Protein AF-R7TRY5-F1 (afdb_monomer_lite)

Foldseek 3Di:
DPPVVVVVVVVVVVVVVVVVVVVVVVVVVVVVVVVVVVVVVVLVVVLVVLVVVLVVLVVVLVVLVVVLVVLVVVLVVLVVVLVVLVVVLVVLVVVLVVLVVVLVVLVVVCVVDVPVNPVSVVVSVVSVVVSVVSVVVSVVSVVVSVVSVVVSVCSVVVSVVSVVVSVVSVVVSVVSVVVSVVSVVD

Structure (mmCIF, N/CA/C/O backbone):
data_AF-R7TRY5-F1
#
_entry.id   AF-R7TRY5-F1
#
loop_
_atom_site.group_PDB
_atom_site.id
_atom_site.type_symbol
_atom_site.label_atom_id
_atom_site.label_alt_id
_atom_site.label_comp_id
_atom_site.label_asym_id
_atom_site.label_entity_id
_atom_site.label_seq_id
_atom_site.pdbx_PDB_ins_code
_atom_site.Cartn_x
_atom_site.Cartn_y
_atom_site.Cartn_z
_atom_site.occupancy
_atom_site.B_iso_or_equiv
_atom_site.auth_seq_id
_atom_site.auth_comp_id
_atom_site.auth_asym_id
_atom_site.auth_atom_id
_atom_site.pdbx_PDB_model_num
ATOM 1 N N . MET A 1 1 ? 69.238 8.800 -81.697 1.00 47.50 1 MET A N 1
ATOM 2 C CA . MET A 1 1 ? 68.313 7.711 -81.307 1.00 47.50 1 MET A CA 1
ATOM 3 C C . MET A 1 1 ? 68.489 7.387 -79.823 1.00 47.50 1 MET A C 1
ATOM 5 O O . MET A 1 1 ? 68.826 6.265 -79.478 1.00 47.50 1 MET A O 1
ATOM 9 N N . THR A 1 2 ? 68.293 8.367 -78.938 1.00 47.47 2 THR A N 1
ATOM 10 C CA . THR A 1 2 ? 68.615 8.209 -77.502 1.00 47.47 2 THR A CA 1
ATOM 11 C C . THR A 1 2 ? 67.523 8.715 -76.561 1.00 47.47 2 THR A C 1
ATOM 13 O O . THR A 1 2 ? 67.620 8.478 -75.366 1.00 47.47 2 THR A O 1
ATOM 16 N N . GLU A 1 3 ? 66.453 9.331 -77.072 1.00 51.44 3 GLU A N 1
ATOM 17 C CA . GLU A 1 3 ? 65.320 9.776 -76.244 1.00 51.44 3 GLU A CA 1
ATOM 18 C C . GLU A 1 3 ? 64.240 8.698 -76.082 1.00 51.44 3 GLU A C 1
ATOM 20 O O . GLU A 1 3 ? 63.555 8.651 -75.071 1.00 51.44 3 GLU A O 1
ATOM 25 N N . THR A 1 4 ? 64.111 7.758 -77.018 1.00 47.09 4 THR A N 1
ATOM 26 C CA . THR A 1 4 ? 63.060 6.727 -76.956 1.00 47.09 4 THR A CA 1
ATOM 27 C C . THR A 1 4 ? 63.355 5.601 -75.961 1.00 47.09 4 THR A C 1
ATOM 29 O O . THR A 1 4 ? 62.424 5.002 -75.431 1.00 47.09 4 THR A O 1
ATOM 32 N N . VAL A 1 5 ? 64.632 5.320 -75.675 1.00 51.97 5 VAL A N 1
ATOM 33 C CA . VAL A 1 5 ? 65.043 4.229 -74.766 1.00 51.97 5 VAL A CA 1
ATOM 34 C C . VAL A 1 5 ? 65.064 4.672 -73.299 1.00 51.97 5 VAL A C 1
ATOM 36 O O . VAL A 1 5 ? 64.908 3.833 -72.424 1.00 51.97 5 VAL A O 1
ATOM 39 N N . THR A 1 6 ? 65.209 5.967 -73.004 1.00 52.88 6 THR A N 1
ATOM 40 C CA . THR A 1 6 ? 65.200 6.507 -71.628 1.00 52.88 6 THR A CA 1
ATOM 41 C C . THR A 1 6 ? 63.807 6.920 -71.150 1.00 52.88 6 THR A C 1
ATOM 43 O O . THR A 1 6 ? 63.539 6.884 -69.952 1.00 52.88 6 THR A O 1
ATOM 46 N N . VAL A 1 7 ? 62.892 7.254 -72.066 1.00 57.28 7 VAL A N 1
ATOM 47 C CA . VAL A 1 7 ? 61.502 7.609 -71.731 1.00 57.28 7 VAL A CA 1
ATOM 48 C C . VAL A 1 7 ? 60.687 6.375 -71.321 1.00 57.28 7 VAL A C 1
ATOM 50 O O . VAL A 1 7 ? 59.979 6.436 -70.323 1.00 57.28 7 VAL A O 1
ATOM 53 N N . LEU A 1 8 ? 60.838 5.232 -72.002 1.00 60.88 8 LEU A N 1
ATOM 54 C CA . LEU A 1 8 ? 60.066 4.008 -71.715 1.00 60.88 8 LEU A CA 1
ATOM 55 C C . LEU A 1 8 ? 60.271 3.442 -70.285 1.00 60.88 8 LEU A C 1
ATOM 57 O O . LEU A 1 8 ? 59.277 3.129 -69.623 1.00 60.88 8 LEU A O 1
ATOM 61 N N . PRO A 1 9 ? 61.513 3.335 -69.763 1.00 65.94 9 PRO A N 1
ATOM 62 C CA . PRO A 1 9 ? 61.774 2.886 -68.395 1.00 65.94 9 PRO A CA 1
ATOM 63 C C . PRO A 1 9 ? 61.230 3.862 -67.349 1.00 65.94 9 PRO A C 1
ATOM 65 O O . PRO A 1 9 ? 60.629 3.427 -66.372 1.00 65.94 9 PRO A O 1
ATOM 68 N N . ASN A 1 10 ? 61.368 5.173 -67.584 1.00 67.94 10 ASN A N 1
ATOM 69 C CA . ASN A 1 10 ? 60.850 6.206 -66.682 1.00 67.94 10 ASN A CA 1
ATOM 70 C C . ASN A 1 10 ? 59.313 6.219 -66.650 1.00 67.94 10 ASN A C 1
ATOM 72 O O . ASN A 1 10 ? 58.721 6.336 -65.582 1.00 67.94 10 ASN A O 1
ATOM 76 N N . THR A 1 11 ? 58.646 6.036 -67.795 1.00 73.00 11 THR A N 1
ATOM 77 C CA . THR A 1 11 ? 57.182 5.901 -67.844 1.00 73.00 11 THR A CA 1
ATOM 78 C C . THR A 1 11 ? 56.706 4.647 -67.104 1.00 73.00 11 THR A C 1
ATOM 80 O O . THR A 1 11 ? 55.734 4.719 -66.358 1.00 73.00 11 THR A O 1
ATOM 83 N N . THR A 1 12 ? 57.410 3.522 -67.254 1.00 77.19 12 THR A N 1
ATOM 84 C CA . THR A 1 12 ? 57.068 2.256 -66.576 1.00 77.19 12 THR A CA 1
ATOM 85 C C . THR A 1 12 ? 57.276 2.345 -65.057 1.00 77.19 12 THR A C 1
ATOM 87 O O . THR A 1 12 ? 56.446 1.860 -64.285 1.00 77.19 12 THR A O 1
ATOM 90 N N . ALA A 1 13 ? 58.349 3.006 -64.611 1.00 77.50 13 ALA A N 1
ATOM 91 C CA . ALA A 1 13 ? 58.612 3.257 -63.194 1.00 77.50 13 ALA A CA 1
ATOM 92 C C . ALA A 1 13 ? 57.523 4.141 -62.564 1.00 77.50 13 ALA A C 1
ATOM 94 O O . ALA A 1 13 ? 56.937 3.755 -61.554 1.00 77.50 13 ALA A O 1
ATOM 95 N N . ASN A 1 14 ? 57.162 5.251 -63.219 1.00 81.19 14 ASN A N 1
ATOM 96 C CA . ASN A 1 14 ? 56.101 6.147 -62.749 1.00 81.19 14 ASN A CA 1
ATOM 97 C C . ASN A 1 14 ? 54.730 5.450 -62.675 1.00 81.19 14 ASN A C 1
ATOM 99 O O . ASN A 1 14 ? 53.951 5.704 -61.760 1.00 81.19 14 ASN A O 1
ATOM 103 N N . GLN A 1 15 ? 54.419 4.554 -63.618 1.00 82.75 15 GLN A N 1
ATOM 104 C CA . GLN A 1 15 ? 53.187 3.754 -63.581 1.00 82.75 15 GLN A CA 1
ATOM 105 C C . GLN A 1 15 ? 53.177 2.752 -62.418 1.00 82.75 15 GLN A C 1
ATOM 107 O O . GLN A 1 15 ? 52.141 2.553 -61.787 1.00 82.75 15 GLN A O 1
ATOM 112 N N . THR A 1 16 ? 54.326 2.143 -62.116 1.00 86.38 16 THR A N 1
ATOM 113 C CA . THR A 1 16 ? 54.473 1.201 -60.996 1.00 86.38 16 THR A CA 1
ATOM 114 C C . THR A 1 16 ? 54.311 1.910 -59.651 1.00 86.38 16 THR A C 1
ATOM 116 O O . THR A 1 16 ? 53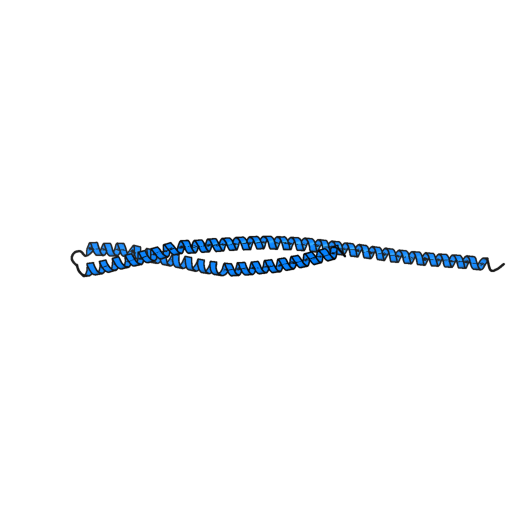.605 1.415 -58.771 1.00 86.38 16 THR A O 1
ATOM 119 N N . GLU A 1 17 ? 54.909 3.091 -59.504 1.00 87.00 17 GLU A N 1
ATOM 120 C CA . GLU A 1 17 ? 54.752 3.938 -58.320 1.00 87.00 17 GLU A CA 1
ATOM 121 C C . GLU A 1 17 ? 53.293 4.384 -58.147 1.00 87.00 17 GLU A C 1
ATOM 123 O O . GLU A 1 17 ? 52.716 4.206 -57.077 1.00 87.00 17 GLU A O 1
ATOM 128 N N . ALA A 1 18 ? 52.645 4.852 -59.220 1.00 86.44 18 ALA A N 1
ATOM 129 C CA . ALA A 1 18 ? 51.233 5.227 -59.186 1.00 86.44 18 ALA A CA 1
ATOM 130 C C . ALA A 1 18 ? 50.325 4.058 -58.761 1.00 86.44 18 ALA A C 1
ATOM 132 O O . ALA A 1 18 ? 49.435 4.237 -57.933 1.00 86.44 18 ALA A O 1
ATOM 133 N N . MET A 1 19 ? 50.569 2.850 -59.276 1.00 88.62 19 MET A N 1
ATOM 134 C CA . MET A 1 19 ? 49.810 1.651 -58.905 1.00 88.62 19 MET A CA 1
ATOM 135 C C . MET A 1 19 ? 50.051 1.227 -57.448 1.00 88.62 19 MET A C 1
ATOM 137 O O . MET A 1 19 ? 49.123 0.773 -56.775 1.00 88.62 19 MET A O 1
ATOM 141 N N . THR A 1 20 ? 51.272 1.415 -56.943 1.00 90.69 20 THR A N 1
ATOM 142 C CA . THR A 1 20 ? 51.613 1.172 -55.534 1.00 90.69 20 THR A CA 1
ATOM 143 C C . THR A 1 20 ? 50.855 2.143 -54.627 1.00 90.69 20 THR A C 1
ATOM 145 O O . THR A 1 20 ? 50.146 1.700 -53.726 1.00 90.69 20 THR A O 1
ATOM 148 N N . ASN A 1 21 ? 50.883 3.441 -54.944 1.00 90.19 21 ASN A N 1
ATOM 149 C CA . ASN A 1 21 ? 50.152 4.476 -54.204 1.00 90.19 21 ASN A CA 1
ATOM 150 C C . ASN A 1 21 ? 48.629 4.248 -54.238 1.00 90.19 21 ASN A C 1
ATOM 152 O O . ASN A 1 21 ? 47.939 4.432 -53.235 1.00 90.19 21 ASN A O 1
ATOM 156 N N . MET A 1 22 ? 48.084 3.809 -55.379 1.00 91.56 22 MET A N 1
ATOM 157 C CA . MET A 1 22 ? 46.672 3.421 -55.480 1.00 91.56 22 MET A CA 1
ATOM 158 C C . MET A 1 22 ? 46.343 2.224 -54.582 1.00 91.56 22 MET A C 1
ATOM 160 O O . MET A 1 22 ? 45.315 2.235 -53.912 1.00 91.56 22 MET A O 1
ATOM 164 N N . THR A 1 23 ? 47.208 1.209 -54.545 1.00 93.38 23 THR A N 1
ATOM 165 C CA . THR A 1 23 ? 47.019 0.022 -53.695 1.00 93.38 23 THR A CA 1
ATOM 166 C C . THR A 1 23 ? 47.031 0.394 -52.212 1.00 93.38 23 THR A C 1
ATOM 168 O O . THR A 1 23 ? 46.178 -0.066 -51.452 1.00 93.38 23 THR A O 1
ATOM 171 N N . GLU A 1 24 ? 47.948 1.270 -51.803 1.00 92.12 24 GLU A N 1
ATOM 172 C CA . GLU A 1 24 ? 48.008 1.796 -50.437 1.00 92.12 24 GLU A CA 1
ATOM 173 C C . GLU A 1 24 ? 46.741 2.589 -50.087 1.00 92.12 24 GLU A C 1
ATOM 175 O O . GLU A 1 24 ? 46.106 2.318 -49.070 1.00 92.12 24 GLU A O 1
ATOM 180 N N . THR A 1 25 ? 46.293 3.478 -50.980 1.00 92.31 25 THR A N 1
ATOM 181 C CA . THR A 1 25 ? 45.042 4.242 -50.809 1.00 92.31 25 THR A CA 1
ATOM 182 C C . THR A 1 25 ? 43.835 3.314 -50.636 1.00 92.31 25 THR A C 1
ATOM 184 O O . THR A 1 25 ? 43.014 3.518 -49.742 1.00 92.31 25 THR A O 1
ATOM 187 N N . VAL A 1 26 ? 43.720 2.270 -51.465 1.00 93.31 26 VAL A N 1
ATOM 188 C CA . VAL A 1 26 ? 42.640 1.273 -51.364 1.00 93.31 26 VAL A CA 1
ATOM 189 C C . VAL A 1 26 ? 42.713 0.511 -50.041 1.00 93.31 26 VAL A C 1
ATOM 191 O O . VAL A 1 26 ? 41.676 0.262 -49.425 1.00 93.31 26 VAL A O 1
ATOM 194 N N . THR A 1 27 ? 43.917 0.172 -49.578 1.00 94.38 27 THR A N 1
ATOM 195 C CA . THR A 1 27 ? 44.124 -0.521 -48.298 1.00 94.38 27 THR A CA 1
ATOM 196 C C . THR A 1 27 ? 43.645 0.341 -47.132 1.00 94.38 27 THR A C 1
ATOM 198 O O . THR A 1 27 ? 42.814 -0.112 -46.349 1.00 94.38 27 THR A O 1
ATOM 201 N N . VAL A 1 28 ? 44.069 1.609 -47.080 1.00 94.06 28 VAL A N 1
ATOM 202 C CA . VAL A 1 28 ? 43.628 2.577 -46.059 1.00 94.06 28 VAL A CA 1
ATOM 203 C C . VAL A 1 28 ? 42.113 2.779 -46.105 1.00 94.06 28 VAL A C 1
ATOM 205 O O . VAL A 1 28 ? 41.453 2.788 -45.068 1.00 94.06 28 VAL A O 1
ATOM 208 N N . SER A 1 29 ? 41.531 2.898 -47.302 1.00 93.00 29 SER A N 1
ATOM 209 C CA . SER A 1 29 ? 40.079 3.026 -47.449 1.00 93.00 29 SER A CA 1
ATOM 210 C C . SER A 1 29 ? 39.341 1.790 -46.931 1.00 93.00 29 SER A C 1
ATOM 212 O O . SER A 1 29 ? 38.299 1.931 -46.298 1.00 93.00 29 SER A O 1
ATOM 214 N N . THR A 1 30 ? 39.872 0.591 -47.179 1.00 94.94 30 THR A N 1
ATOM 215 C CA . THR A 1 30 ? 39.274 -0.672 -46.721 1.00 94.94 30 THR A CA 1
ATOM 216 C C . THR A 1 30 ? 39.316 -0.779 -45.199 1.00 94.94 30 THR A C 1
ATOM 218 O O . THR A 1 30 ? 38.307 -1.117 -44.582 1.00 94.94 30 THR A O 1
ATOM 221 N N . GLU A 1 31 ? 40.451 -0.439 -44.585 1.00 94.75 31 GLU A N 1
ATOM 222 C CA . GLU A 1 31 ? 40.597 -0.391 -43.127 1.00 94.75 31 GLU A CA 1
ATOM 223 C C . GLU A 1 31 ? 39.641 0.635 -42.503 1.00 94.75 31 GLU A C 1
ATOM 225 O O . GLU A 1 31 ? 38.938 0.330 -41.541 1.00 94.75 31 GLU A O 1
ATOM 230 N N . SER A 1 32 ? 39.521 1.825 -43.102 1.00 93.69 32 SER A N 1
ATOM 231 C CA . SER A 1 32 ? 38.565 2.838 -42.644 1.00 93.69 32 SER A CA 1
ATOM 232 C C . SER A 1 32 ? 37.118 2.341 -42.703 1.00 93.69 32 SER A C 1
ATOM 234 O O . SER A 1 32 ? 36.350 2.608 -41.781 1.00 93.69 32 SER A O 1
ATOM 236 N N . THR A 1 33 ? 36.728 1.624 -43.761 1.00 95.00 33 THR A N 1
ATOM 237 C CA . THR A 1 33 ? 35.382 1.039 -43.872 1.00 95.00 33 THR A CA 1
ATOM 238 C C . THR A 1 33 ? 35.153 -0.062 -42.835 1.00 95.00 33 THR A C 1
ATOM 240 O O . THR A 1 33 ? 34.063 -0.146 -42.264 1.00 95.00 33 THR A O 1
ATOM 243 N N . ALA A 1 34 ? 36.166 -0.885 -42.550 1.00 94.69 34 ALA A N 1
ATOM 244 C CA . ALA A 1 34 ? 36.083 -1.906 -41.507 1.00 94.69 34 ALA A CA 1
ATOM 245 C C . ALA A 1 34 ? 35.858 -1.272 -40.123 1.00 94.69 34 ALA A C 1
ATOM 247 O O . ALA A 1 34 ? 34.912 -1.646 -39.433 1.00 94.69 34 ALA A O 1
ATOM 248 N N . ASN A 1 35 ? 36.632 -0.238 -39.779 1.00 94.50 35 ASN A N 1
ATOM 249 C CA . ASN A 1 35 ? 36.486 0.495 -38.516 1.00 94.50 35 ASN A CA 1
ATOM 250 C C . ASN A 1 35 ? 35.106 1.164 -38.384 1.00 94.50 35 ASN A C 1
ATOM 252 O O . ASN A 1 35 ? 34.502 1.148 -37.314 1.00 94.50 35 ASN A O 1
ATOM 256 N N . GLN A 1 36 ? 34.572 1.730 -39.472 1.00 94.56 36 GLN A N 1
ATOM 257 C CA . GLN A 1 36 ? 33.211 2.283 -39.485 1.00 94.56 36 GLN A CA 1
ATOM 258 C C . GLN A 1 36 ? 32.149 1.204 -39.246 1.00 94.56 36 GLN A C 1
ATOM 260 O O . GLN A 1 36 ? 31.196 1.432 -38.505 1.00 94.56 36 GLN A O 1
ATOM 265 N N . THR A 1 37 ? 32.320 0.023 -39.841 1.00 95.19 37 THR A N 1
ATOM 266 C CA . THR A 1 37 ? 31.397 -1.109 -39.661 1.00 95.19 37 THR A CA 1
ATOM 267 C C . THR A 1 37 ? 31.392 -1.600 -38.212 1.00 95.19 37 THR A C 1
ATOM 269 O O . THR A 1 37 ? 30.329 -1.861 -37.646 1.00 95.19 37 THR A O 1
ATOM 272 N N . GLU A 1 38 ? 32.568 -1.684 -37.587 1.00 95.62 38 GLU A N 1
ATOM 273 C CA . GLU A 1 38 ? 32.699 -2.038 -36.171 1.00 95.62 38 GLU A CA 1
ATOM 274 C C . GLU A 1 38 ? 32.028 -0.994 -35.267 1.00 95.62 38 GLU A C 1
ATOM 276 O O . GLU A 1 38 ? 31.249 -1.351 -34.385 1.00 95.62 38 GLU A O 1
ATOM 281 N N . ALA A 1 39 ? 32.239 0.300 -35.532 1.00 91.75 39 ALA A N 1
ATOM 282 C CA . ALA A 1 39 ? 31.591 1.375 -34.783 1.00 91.75 39 ALA A CA 1
ATOM 283 C C . ALA A 1 39 ? 30.053 1.307 -34.862 1.00 91.75 39 ALA A C 1
ATOM 285 O O . ALA A 1 39 ? 29.384 1.412 -33.835 1.00 91.75 39 ALA A O 1
ATOM 286 N N . ILE A 1 40 ? 29.495 1.063 -36.054 1.00 92.19 40 ILE A N 1
ATOM 287 C CA . ILE A 1 40 ? 28.045 0.888 -36.256 1.00 92.19 40 ILE A CA 1
ATOM 288 C C . ILE A 1 40 ? 27.519 -0.328 -35.481 1.00 92.19 40 ILE A C 1
ATOM 290 O O . ILE A 1 40 ? 26.444 -0.267 -34.878 1.00 92.19 40 ILE A O 1
ATOM 294 N N . THR A 1 41 ? 28.277 -1.427 -35.469 1.00 94.12 41 THR A N 1
ATOM 295 C CA . THR A 1 41 ? 27.905 -2.642 -34.728 1.00 94.12 41 THR A CA 1
ATOM 296 C C . THR A 1 41 ? 27.824 -2.351 -33.228 1.00 94.12 41 THR A C 1
ATOM 298 O O . THR A 1 41 ? 26.791 -2.603 -32.612 1.00 94.12 41 THR A O 1
ATOM 301 N N . ASN A 1 42 ? 28.850 -1.707 -32.665 1.00 93.19 42 ASN A N 1
ATOM 302 C CA . ASN A 1 42 ? 28.884 -1.329 -31.248 1.00 93.19 42 ASN A CA 1
ATOM 303 C C . ASN A 1 42 ? 27.754 -0.352 -30.865 1.00 93.19 42 ASN A C 1
ATOM 305 O O . ASN A 1 42 ? 27.160 -0.464 -29.789 1.00 93.19 42 ASN A O 1
ATOM 309 N N . MET A 1 43 ? 27.422 0.602 -31.745 1.00 91.31 43 MET A N 1
ATOM 310 C CA . MET A 1 43 ? 26.278 1.501 -31.543 1.00 91.31 43 MET A CA 1
ATOM 311 C C . MET A 1 43 ? 24.954 0.731 -31.516 1.00 91.31 43 MET A C 1
ATOM 313 O O . MET A 1 43 ? 24.127 0.963 -30.637 1.00 91.31 43 MET A O 1
ATOM 317 N N . THR A 1 44 ? 24.772 -0.226 -32.428 1.00 92.12 44 THR A N 1
ATOM 318 C CA . THR A 1 44 ? 23.562 -1.062 -32.495 1.00 92.12 44 THR A CA 1
ATOM 319 C C . THR A 1 44 ? 23.383 -1.900 -31.225 1.00 92.12 44 THR A C 1
ATOM 321 O O . THR A 1 44 ? 22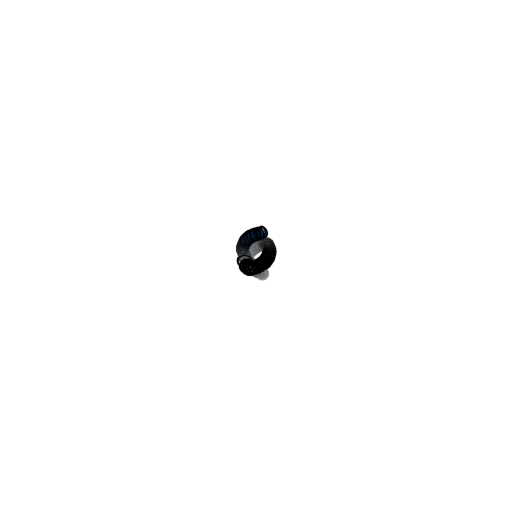.279 -1.982 -30.680 1.00 92.12 44 THR A O 1
ATOM 324 N N . GLU A 1 45 ? 24.466 -2.488 -30.712 1.00 94.19 45 GLU A N 1
ATOM 325 C CA . GLU A 1 45 ? 24.451 -3.225 -29.442 1.00 94.19 45 GLU A CA 1
ATOM 326 C C . GLU A 1 45 ? 24.081 -2.313 -28.263 1.00 94.19 45 GLU A C 1
ATOM 328 O O . GLU A 1 45 ? 23.249 -2.677 -27.431 1.00 94.19 45 GLU A O 1
ATOM 333 N N . THR A 1 46 ? 24.624 -1.092 -28.231 1.00 91.81 46 THR A N 1
ATOM 334 C CA . THR A 1 46 ? 24.307 -0.097 -27.194 1.00 91.81 46 THR A CA 1
ATOM 335 C C . THR A 1 46 ? 22.827 0.293 -27.215 1.00 91.81 46 THR A C 1
ATOM 337 O O . THR A 1 46 ? 22.178 0.293 -26.170 1.00 91.81 46 THR A O 1
ATOM 340 N N . VAL A 1 47 ? 22.263 0.577 -28.394 1.00 91.88 47 VAL A N 1
ATOM 341 C CA . VAL A 1 47 ? 20.833 0.904 -28.556 1.00 91.88 47 VAL A CA 1
ATOM 342 C C . VAL A 1 47 ? 19.944 -0.260 -28.110 1.00 91.88 47 VAL A C 1
ATOM 344 O O . VAL A 1 47 ? 18.931 -0.044 -27.439 1.00 91.88 47 VAL A O 1
ATOM 347 N N . THR A 1 48 ? 20.341 -1.496 -28.423 1.00 93.62 48 THR A N 1
ATOM 348 C CA . THR A 1 48 ? 19.621 -2.703 -27.987 1.00 93.62 48 THR A CA 1
ATOM 349 C C . THR A 1 48 ? 19.587 -2.793 -26.461 1.00 93.62 48 THR A C 1
ATOM 351 O O . THR A 1 48 ? 18.511 -2.905 -25.877 1.00 93.62 48 THR A O 1
ATOM 354 N N . TYR A 1 49 ? 20.740 -2.638 -25.805 1.00 94.62 49 TYR A N 1
ATOM 355 C CA . TYR A 1 49 ? 20.834 -2.656 -24.344 1.00 94.62 49 TYR A CA 1
ATOM 356 C C . TYR A 1 49 ? 19.992 -1.555 -23.678 1.00 94.62 49 TYR A C 1
ATOM 358 O O . TYR A 1 49 ? 19.285 -1.808 -22.701 1.00 94.62 49 TYR A O 1
ATOM 366 N N . LEU A 1 50 ? 20.024 -0.328 -24.209 1.00 92.38 50 LEU A N 1
ATOM 367 C CA . LEU A 1 50 ? 19.217 0.781 -23.687 1.00 92.38 50 LEU A CA 1
ATOM 368 C C . LEU A 1 50 ? 17.714 0.512 -23.822 1.00 92.38 50 LEU A C 1
ATOM 370 O O . LEU A 1 50 ? 16.944 0.819 -22.907 1.00 92.38 50 LEU A O 1
ATOM 374 N N . THR A 1 51 ? 17.301 -0.100 -24.932 1.00 92.94 51 THR A N 1
ATOM 375 C CA . THR A 1 51 ? 15.905 -0.488 -25.169 1.00 92.94 51 THR A CA 1
ATOM 376 C C . THR A 1 51 ? 15.447 -1.535 -24.153 1.00 92.94 51 THR A C 1
ATOM 378 O O . THR A 1 51 ? 14.396 -1.370 -23.532 1.00 92.94 51 THR A O 1
ATOM 381 N N . GLU A 1 52 ? 16.250 -2.577 -23.922 1.00 95.00 52 GLU A N 1
ATOM 382 C CA . GLU A 1 52 ? 15.964 -3.609 -22.916 1.00 95.00 52 GLU A CA 1
ATOM 383 C C . GLU A 1 52 ? 15.899 -3.025 -21.497 1.00 95.00 52 GLU A C 1
ATOM 385 O O . GLU A 1 52 ? 14.980 -3.326 -20.732 1.00 95.00 52 GLU A O 1
ATOM 390 N N . SER A 1 53 ? 16.831 -2.130 -21.155 1.00 93.56 53 SER A N 1
ATOM 391 C CA . SER A 1 53 ? 16.841 -1.454 -19.855 1.00 93.56 53 SER A CA 1
ATOM 392 C C . SER A 1 53 ? 15.593 -0.591 -19.646 1.00 93.56 53 SER A C 1
ATOM 394 O O . SER A 1 53 ? 14.979 -0.655 -18.580 1.00 93.56 53 SER A O 1
ATOM 396 N N . THR A 1 54 ? 15.172 0.157 -20.670 1.00 94.12 54 THR A N 1
ATOM 397 C CA . THR A 1 54 ? 13.954 0.985 -20.640 1.00 94.12 54 THR A CA 1
ATOM 398 C C . THR A 1 54 ? 12.699 0.124 -20.461 1.00 94.12 54 THR A C 1
ATOM 400 O O . THR A 1 54 ? 11.808 0.470 -19.678 1.00 94.12 54 THR A O 1
ATOM 403 N N . ALA A 1 55 ? 12.636 -1.030 -21.134 1.00 94.44 55 ALA A N 1
ATOM 404 C CA . ALA A 1 55 ? 11.537 -1.980 -20.981 1.00 94.44 55 ALA A CA 1
ATOM 405 C C . ALA A 1 55 ? 11.453 -2.523 -19.543 1.00 94.44 55 ALA A C 1
ATOM 407 O O . ALA A 1 55 ? 10.382 -2.489 -18.939 1.00 94.44 55 ALA A O 1
ATOM 408 N N . SER A 1 56 ? 12.586 -2.927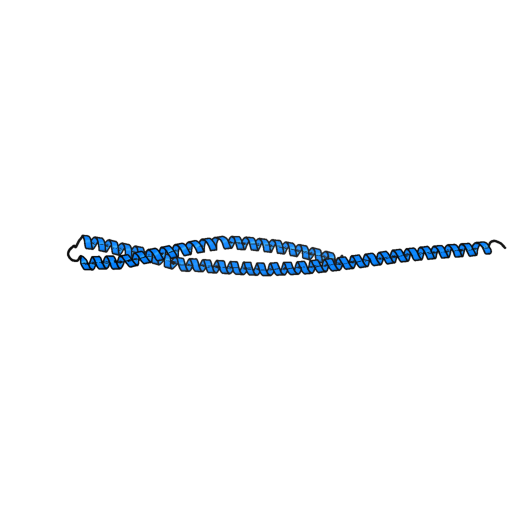 -18.960 1.00 96.19 56 SER A N 1
ATOM 409 C CA . SER A 1 56 ? 12.639 -3.409 -17.573 1.00 96.19 56 SER A CA 1
ATOM 410 C C . SER A 1 56 ? 12.229 -2.335 -16.556 1.00 96.19 56 SER A C 1
ATOM 412 O O . SER A 1 56 ? 11.500 -2.621 -15.607 1.00 96.19 56 SER A O 1
ATOM 414 N N . GLN A 1 57 ? 12.633 -1.077 -16.762 1.00 95.31 57 GLN A N 1
ATOM 415 C CA . GLN A 1 57 ? 12.195 0.031 -15.905 1.00 95.31 57 GLN A CA 1
ATOM 416 C C . GLN A 1 57 ? 10.685 0.286 -16.008 1.00 95.31 57 GLN A C 1
ATOM 418 O O . GLN A 1 57 ? 10.043 0.579 -15.001 1.00 95.31 57 GLN A O 1
ATOM 423 N N . THR A 1 58 ? 10.110 0.149 -17.205 1.00 96.75 58 THR A N 1
ATOM 424 C CA . THR A 1 58 ? 8.663 0.303 -17.431 1.00 96.75 58 THR A CA 1
ATOM 425 C C . THR A 1 58 ? 7.858 -0.785 -16.714 1.00 96.75 58 THR A C 1
ATOM 427 O O . THR A 1 58 ? 6.822 -0.496 -16.111 1.00 96.75 58 THR A O 1
ATOM 430 N N . GLU A 1 59 ? 8.348 -2.026 -16.727 1.00 97.50 59 GLU A N 1
ATOM 431 C CA . GLU A 1 59 ? 7.758 -3.135 -15.969 1.00 97.50 59 GLU A CA 1
ATOM 432 C C . GLU A 1 59 ? 7.795 -2.850 -14.459 1.00 97.50 59 GLU A C 1
ATOM 434 O O . GLU A 1 59 ? 6.757 -2.879 -13.802 1.00 97.50 59 GLU A O 1
ATOM 439 N N . ALA A 1 60 ? 8.944 -2.417 -13.927 1.00 95.25 60 ALA A N 1
ATOM 440 C CA . ALA A 1 60 ? 9.070 -2.057 -12.512 1.00 95.25 60 ALA A CA 1
ATOM 441 C C . ALA A 1 60 ? 8.122 -0.914 -12.088 1.00 95.25 60 ALA A C 1
ATOM 443 O O . ALA A 1 60 ? 7.539 -0.958 -11.003 1.00 95.25 60 ALA A O 1
ATOM 444 N N . ILE A 1 61 ? 7.932 0.103 -12.938 1.00 97.06 61 ILE A N 1
ATOM 445 C CA . ILE A 1 61 ? 6.959 1.186 -12.702 1.00 97.06 61 ILE A CA 1
ATOM 446 C C . ILE A 1 61 ? 5.529 0.633 -12.625 1.00 97.06 61 ILE A C 1
ATOM 448 O O . ILE A 1 61 ? 4.741 1.073 -11.781 1.00 97.06 61 ILE A O 1
ATOM 452 N N . THR A 1 62 ? 5.196 -0.327 -13.489 1.00 97.56 62 THR A N 1
ATOM 453 C CA . THR A 1 62 ? 3.876 -0.970 -13.515 1.00 97.56 62 THR A CA 1
ATOM 454 C C . THR A 1 62 ? 3.620 -1.715 -12.203 1.00 97.56 62 THR A C 1
ATOM 456 O O . THR A 1 62 ? 2.639 -1.414 -11.522 1.00 97.56 62 THR A O 1
ATOM 459 N N . ASP A 1 63 ? 4.553 -2.567 -11.772 1.00 96.75 63 ASP A N 1
ATOM 460 C CA . ASP A 1 63 ? 4.452 -3.325 -10.515 1.00 96.75 63 ASP A CA 1
ATOM 461 C C . ASP A 1 63 ? 4.325 -2.411 -9.281 1.00 96.75 63 ASP A C 1
ATOM 463 O O . ASP A 1 63 ? 3.540 -2.654 -8.353 1.00 96.75 63 ASP A O 1
ATOM 467 N N . MET A 1 64 ? 5.084 -1.311 -9.259 1.00 95.25 64 MET A N 1
ATOM 468 C CA . MET A 1 64 ? 4.999 -0.322 -8.184 1.00 95.25 64 MET A CA 1
ATOM 469 C C . MET A 1 64 ? 3.645 0.395 -8.170 1.00 95.25 64 MET A C 1
ATOM 471 O O . MET A 1 64 ? 3.093 0.646 -7.097 1.00 95.25 64 MET A O 1
ATOM 475 N N . THR A 1 65 ? 3.089 0.702 -9.342 1.00 97.19 65 THR A N 1
ATOM 476 C CA . THR A 1 65 ? 1.770 1.338 -9.469 1.00 97.19 65 THR A CA 1
ATOM 477 C C . THR A 1 65 ? 0.657 0.416 -8.962 1.00 97.19 65 THR A C 1
ATOM 479 O O . THR A 1 65 ? -0.249 0.862 -8.247 1.00 97.19 65 THR A O 1
ATOM 482 N N . GLU A 1 66 ? 0.741 -0.885 -9.252 1.00 97.12 66 GLU A N 1
ATOM 483 C CA . GLU A 1 66 ? -0.171 -1.887 -8.688 1.00 97.12 66 GLU A CA 1
ATOM 484 C C . GLU A 1 66 ? -0.056 -1.951 -7.160 1.00 97.12 66 GLU A C 1
ATOM 486 O O . GLU A 1 66 ? -1.068 -1.914 -6.454 1.00 97.12 66 GLU A O 1
ATOM 491 N N . THR A 1 67 ? 1.170 -1.944 -6.630 1.00 94.69 67 THR A N 1
ATOM 492 C CA . THR A 1 67 ? 1.423 -1.938 -5.179 1.00 94.69 67 THR A CA 1
ATOM 493 C C . THR A 1 67 ? 0.795 -0.720 -4.491 1.00 94.69 67 THR A C 1
ATOM 495 O O . THR A 1 67 ? 0.115 -0.866 -3.472 1.00 94.69 67 THR A O 1
ATOM 498 N N . VAL A 1 68 ? 0.960 0.480 -5.059 1.00 96.06 68 VAL A N 1
ATOM 499 C CA . VAL A 1 68 ? 0.343 1.725 -4.559 1.00 96.06 68 VAL A CA 1
ATOM 500 C C . VAL A 1 68 ? -1.187 1.628 -4.552 1.00 96.06 68 VAL A C 1
ATOM 502 O O . VAL A 1 68 ? -1.844 2.045 -3.591 1.00 96.06 68 VAL A O 1
ATOM 505 N N . THR A 1 69 ? -1.767 1.023 -5.589 1.00 96.69 69 THR A N 1
ATOM 506 C CA . THR A 1 69 ? -3.217 0.801 -5.680 1.00 96.69 69 THR A CA 1
ATOM 507 C C . THR A 1 69 ? -3.707 -0.126 -4.564 1.00 96.69 69 THR A C 1
ATOM 509 O O . THR A 1 69 ? -4.675 0.193 -3.868 1.00 96.69 69 THR A O 1
ATOM 512 N N . VAL A 1 70 ? -3.011 -1.242 -4.328 1.00 95.88 70 VAL A N 1
ATOM 513 C CA . VAL A 1 70 ? -3.340 -2.197 -3.255 1.00 95.88 70 VAL A CA 1
ATOM 514 C C . VAL A 1 70 ? -3.231 -1.555 -1.869 1.00 95.88 70 VAL A C 1
ATOM 516 O O . VAL A 1 70 ? -4.107 -1.766 -1.024 1.00 95.88 70 VAL A O 1
ATOM 519 N N . LEU A 1 71 ? -2.200 -0.743 -1.622 1.00 94.31 71 LEU A N 1
ATOM 520 C CA . LEU A 1 71 ? -2.034 -0.024 -0.353 1.00 94.31 71 LEU A CA 1
ATOM 521 C C . LEU A 1 71 ? -3.163 0.976 -0.104 1.00 94.31 71 LEU A C 1
ATOM 523 O O . LEU A 1 71 ? -3.678 1.058 1.013 1.00 94.31 71 LEU A O 1
ATOM 527 N N . THR A 1 72 ? -3.602 1.680 -1.147 1.00 94.31 72 THR A N 1
ATOM 528 C CA . THR A 1 72 ? -4.732 2.614 -1.062 1.00 94.31 72 THR A CA 1
ATOM 529 C C . THR A 1 72 ? -6.019 1.887 -0.663 1.00 94.31 72 THR A C 1
ATOM 531 O O . THR A 1 72 ? -6.706 2.306 0.270 1.00 94.31 72 THR A O 1
ATOM 534 N N . ILE A 1 73 ? -6.316 0.750 -1.305 1.00 96.06 73 ILE A N 1
ATOM 535 C CA . ILE A 1 73 ? -7.483 -0.088 -0.973 1.00 96.06 73 ILE A CA 1
ATOM 536 C C . ILE A 1 73 ? -7.382 -0.621 0.462 1.00 96.06 73 ILE A C 1
ATOM 538 O O . ILE A 1 73 ? -8.349 -0.568 1.220 1.00 96.06 73 ILE A O 1
ATOM 542 N N . THR A 1 74 ? -6.203 -1.100 0.860 1.00 93.19 74 THR A N 1
ATOM 543 C CA . THR A 1 74 ? -5.960 -1.627 2.211 1.00 93.19 74 THR A CA 1
ATOM 544 C C . THR A 1 74 ? -6.198 -0.558 3.277 1.00 93.19 74 THR A C 1
ATOM 546 O O . THR A 1 74 ? -6.883 -0.819 4.265 1.00 93.19 74 THR A O 1
ATOM 549 N N . THR A 1 75 ? -5.705 0.660 3.046 1.00 94.38 75 THR A N 1
ATOM 550 C CA . THR A 1 75 ? -5.896 1.808 3.945 1.00 94.38 75 THR A CA 1
ATOM 551 C C . THR A 1 75 ? -7.379 2.153 4.102 1.00 94.38 75 THR A C 1
ATOM 553 O O . THR A 1 75 ? -7.845 2.397 5.217 1.00 94.38 75 THR A O 1
ATOM 556 N N . ALA A 1 76 ? -8.149 2.125 3.008 1.00 95.38 76 ALA A N 1
ATOM 557 C CA . ALA A 1 76 ? -9.589 2.374 3.050 1.00 95.38 76 ALA A CA 1
ATOM 558 C C . ALA A 1 76 ? -10.328 1.297 3.866 1.00 95.38 76 ALA A C 1
ATOM 560 O O . ALA A 1 76 ? -11.077 1.631 4.783 1.00 95.38 76 ALA A O 1
ATOM 561 N N . ASN A 1 77 ? -10.040 0.017 3.611 1.00 95.88 77 ASN A N 1
ATOM 562 C CA . ASN A 1 77 ? -10.647 -1.102 4.338 1.00 95.88 77 ASN A CA 1
ATOM 563 C C . ASN A 1 77 ? -10.329 -1.067 5.842 1.00 95.88 77 ASN A C 1
ATOM 565 O O . ASN A 1 77 ? -11.194 -1.341 6.672 1.00 95.88 77 ASN A O 1
ATOM 569 N N . GLN A 1 78 ? -9.094 -0.723 6.220 1.00 94.50 78 GLN A N 1
ATOM 570 C CA . GLN A 1 78 ? -8.717 -0.594 7.631 1.00 94.50 78 GLN A CA 1
ATOM 571 C C . GLN A 1 78 ? -9.412 0.592 8.307 1.00 94.50 78 GLN A C 1
ATOM 573 O O . GLN A 1 78 ? -9.834 0.478 9.456 1.00 94.50 78 GLN A O 1
ATOM 578 N N . THR A 1 79 ? -9.579 1.707 7.592 1.00 95.69 79 THR A N 1
ATOM 579 C CA . THR A 1 79 ? -10.334 2.873 8.078 1.00 95.69 79 THR A CA 1
ATOM 580 C C . THR A 1 79 ? -11.799 2.517 8.352 1.00 95.69 79 THR A C 1
ATOM 582 O O . THR A 1 79 ? -12.355 2.881 9.392 1.00 95.69 79 THR A O 1
ATOM 585 N N . GLU A 1 80 ? -12.420 1.758 7.448 1.00 96.19 80 GLU A N 1
ATOM 586 C CA . GLU A 1 80 ? -13.782 1.250 7.625 1.00 96.19 80 GLU A CA 1
ATOM 587 C C . GLU A 1 80 ? -13.873 0.296 8.825 1.00 96.19 80 GLU A C 1
ATOM 589 O O . GLU A 1 80 ? -14.764 0.439 9.660 1.00 96.19 80 GLU A O 1
ATOM 594 N N . ALA A 1 81 ? -12.914 -0.623 8.978 1.00 93.19 81 ALA A N 1
ATOM 595 C CA . ALA A 1 81 ? -12.863 -1.534 10.121 1.00 93.19 81 ALA A CA 1
ATOM 596 C C . ALA A 1 81 ? -12.756 -0.790 11.465 1.00 93.19 81 ALA A C 1
ATOM 598 O O . ALA A 1 81 ? -13.488 -1.115 12.398 1.00 93.19 81 ALA A O 1
ATOM 599 N N . ILE A 1 82 ? -11.905 0.241 11.556 1.00 95.12 82 ILE A N 1
ATOM 600 C CA . ILE A 1 82 ? -11.798 1.107 12.744 1.00 95.12 82 ILE A CA 1
ATOM 601 C C . ILE A 1 82 ? -13.144 1.769 13.057 1.00 95.12 82 ILE A C 1
ATOM 603 O O . ILE A 1 82 ? -13.589 1.760 14.206 1.00 95.12 82 ILE A O 1
ATOM 607 N N . THR A 1 83 ? -13.815 2.307 12.036 1.00 93.94 83 THR A N 1
ATOM 608 C CA . THR A 1 83 ? -15.128 2.951 12.189 1.00 93.94 83 THR A CA 1
ATOM 609 C C . THR A 1 83 ? -16.159 1.958 12.732 1.00 93.94 83 THR A C 1
ATOM 611 O O . THR A 1 83 ? -16.799 2.233 13.746 1.00 93.94 83 THR A O 1
ATOM 614 N N . ASN A 1 84 ? -16.236 0.764 12.135 1.00 93.75 84 ASN A N 1
ATOM 615 C CA . ASN A 1 84 ? -17.155 -0.303 12.541 1.00 93.75 84 ASN A CA 1
ATOM 616 C C . ASN A 1 84 ? -16.881 -0.839 13.958 1.00 93.75 84 ASN A C 1
ATOM 618 O O . ASN A 1 84 ? -17.794 -1.337 14.610 1.00 93.75 84 ASN A O 1
ATOM 622 N N . MET A 1 85 ? -15.641 -0.760 14.452 1.00 91.12 85 MET A N 1
ATOM 623 C CA . MET A 1 85 ? -15.297 -1.150 15.827 1.00 91.12 85 MET A CA 1
ATOM 624 C C . MET A 1 85 ? -15.587 -0.050 16.855 1.00 91.12 85 MET A C 1
ATOM 626 O O . MET A 1 85 ? -15.833 -0.357 18.021 1.00 91.12 85 MET A O 1
ATOM 630 N N . THR A 1 86 ? -15.559 1.218 16.445 1.00 93.12 86 THR A N 1
ATOM 631 C CA . THR A 1 86 ? -15.704 2.366 17.354 1.00 93.12 86 THR A CA 1
ATOM 632 C C . THR A 1 86 ? -17.134 2.515 17.881 1.00 93.12 86 THR A C 1
ATOM 634 O O . THR A 1 86 ? -17.327 2.832 19.057 1.00 93.12 86 THR A O 1
ATOM 637 N N . GLU A 1 87 ? -18.142 2.254 17.046 1.00 91.50 87 GLU A N 1
ATOM 638 C CA . GLU A 1 87 ? -19.555 2.352 17.441 1.00 91.50 87 GLU A CA 1
ATOM 639 C C . GLU A 1 87 ? -19.914 1.355 18.570 1.00 91.50 87 GLU A C 1
ATOM 641 O O . GLU A 1 87 ? -20.305 1.814 19.645 1.00 91.50 87 GLU A O 1
ATOM 646 N N . PRO A 1 88 ? -19.642 0.035 18.459 1.00 90.00 88 PRO A N 1
ATOM 647 C CA . PRO A 1 88 ? -19.895 -0.914 19.549 1.00 90.00 88 PRO A CA 1
ATOM 648 C C . PRO A 1 88 ? -19.152 -0.612 20.858 1.00 90.00 88 PRO A C 1
ATOM 650 O O . PRO A 1 88 ? -19.652 -0.924 21.941 1.00 90.00 88 PRO A O 1
ATOM 653 N N . VAL A 1 89 ? -17.947 -0.031 20.787 1.00 93.12 89 VAL A N 1
ATOM 654 C CA . VAL A 1 89 ? -17.183 0.396 21.975 1.00 93.12 89 VAL A CA 1
ATOM 655 C C . VAL A 1 89 ? -17.876 1.563 22.676 1.00 93.12 89 VAL A C 1
ATOM 657 O O . VAL A 1 89 ? -17.939 1.594 23.908 1.00 93.12 89 VAL A O 1
ATOM 660 N N . THR A 1 90 ? -18.439 2.493 21.904 1.00 92.62 90 THR A N 1
ATOM 661 C CA . THR A 1 90 ? -19.212 3.622 22.435 1.00 92.62 90 THR A CA 1
ATOM 662 C C . THR A 1 90 ? -20.478 3.124 23.134 1.00 92.62 90 THR A C 1
ATOM 664 O O . THR A 1 90 ? -20.692 3.454 24.302 1.00 92.62 90 THR A O 1
ATOM 667 N N . ASP A 1 91 ? -21.239 2.240 22.484 1.00 91.75 91 ASP A N 1
ATOM 668 C CA . ASP A 1 91 ? -22.445 1.629 23.059 1.00 91.75 91 ASP A CA 1
ATOM 669 C C . ASP A 1 91 ? -22.136 0.831 24.335 1.00 91.75 91 ASP A C 1
ATOM 671 O O . ASP A 1 91 ? -22.846 0.925 25.339 1.00 91.75 91 ASP A O 1
ATOM 675 N N . SER A 1 92 ? -21.040 0.063 24.329 1.00 90.94 92 SER A N 1
ATOM 676 C CA . SER A 1 92 ? -20.599 -0.708 25.500 1.00 90.94 92 SER A CA 1
ATOM 677 C C . SER A 1 92 ? -20.234 0.206 26.669 1.00 90.94 92 SER A C 1
ATOM 679 O O . SER A 1 92 ? -20.586 -0.082 27.813 1.00 90.94 92 SER A O 1
ATOM 681 N N . THR A 1 93 ? -19.584 1.337 26.388 1.00 94.31 93 THR A N 1
ATOM 682 C CA . THR A 1 93 ? -19.237 2.345 27.399 1.00 94.31 93 THR A CA 1
ATOM 683 C C . THR A 1 93 ? -20.491 2.947 28.037 1.00 94.31 93 THR A C 1
ATOM 685 O O . THR A 1 93 ? -20.562 3.064 29.263 1.00 94.31 93 THR A O 1
ATOM 688 N N . GLU A 1 94 ? -21.507 3.281 27.237 1.00 94.44 94 GLU A N 1
ATOM 689 C CA . GLU A 1 94 ? -22.789 3.780 27.746 1.00 94.44 94 GLU A CA 1
ATOM 690 C C . GLU A 1 94 ? -23.518 2.720 28.591 1.00 94.44 94 GLU A C 1
ATOM 692 O O . GLU A 1 94 ? -24.015 3.016 29.682 1.00 94.44 94 GLU A O 1
ATOM 697 N N . ALA A 1 95 ? -23.535 1.461 28.141 1.00 90.50 95 ALA A N 1
ATOM 698 C CA . ALA A 1 95 ? -24.142 0.357 28.882 1.00 90.50 95 ALA A CA 1
ATOM 699 C C . ALA A 1 95 ? -23.477 0.132 30.254 1.00 90.50 95 ALA A C 1
ATOM 701 O O . ALA A 1 95 ? -24.181 -0.021 31.257 1.00 90.50 95 ALA A O 1
ATOM 702 N N . ILE A 1 96 ? -22.141 0.173 30.318 1.00 93.44 96 ILE A N 1
ATOM 703 C CA . ILE A 1 96 ? -21.368 0.083 31.568 1.00 93.44 96 ILE A CA 1
ATOM 704 C C . ILE A 1 96 ? -21.736 1.228 32.518 1.00 93.44 96 ILE A C 1
ATOM 706 O O . ILE A 1 96 ? -21.967 0.988 33.707 1.00 93.44 96 ILE A O 1
ATOM 710 N N . ALA A 1 97 ? -21.831 2.463 32.012 1.00 93.25 97 ALA A N 1
ATOM 711 C CA . ALA A 1 97 ? -22.201 3.625 32.820 1.00 93.25 97 ALA A CA 1
ATOM 712 C C . ALA A 1 97 ? -23.613 3.475 33.415 1.00 93.25 97 ALA A C 1
ATOM 714 O O . ALA A 1 97 ? -23.803 3.659 34.619 1.00 93.25 97 ALA A O 1
ATOM 715 N N . ASN A 1 98 ? -24.583 3.051 32.600 1.00 93.50 98 ASN A N 1
ATOM 716 C CA . ASN A 1 98 ? -25.959 2.808 33.038 1.00 93.50 98 ASN A CA 1
ATOM 717 C C . ASN A 1 98 ? -26.050 1.691 34.094 1.00 93.50 98 ASN A C 1
ATOM 719 O O . ASN A 1 98 ? -26.742 1.844 35.103 1.00 93.50 98 ASN A O 1
ATOM 723 N N . GLN A 1 99 ? -25.333 0.578 33.906 1.00 91.56 99 GLN A N 1
ATOM 724 C CA . GLN A 1 99 ? -25.296 -0.510 34.892 1.00 91.56 99 GLN A CA 1
ATOM 725 C C . GLN A 1 99 ? -24.624 -0.080 36.201 1.00 91.56 99 GLN A C 1
ATOM 727 O O . GLN A 1 99 ? -25.112 -0.417 37.280 1.00 91.56 99 GLN A O 1
ATOM 732 N N . THR A 1 100 ? -23.551 0.707 36.120 1.00 93.69 100 THR A N 1
ATOM 733 C CA . THR A 1 100 ? -22.860 1.258 37.294 1.00 93.69 100 THR A CA 1
ATOM 734 C C . THR A 1 100 ? -23.782 2.169 38.108 1.00 93.69 100 THR A C 1
ATOM 736 O O . THR A 1 100 ? -23.812 2.080 39.340 1.00 93.69 100 THR A O 1
ATOM 739 N N . GLN A 1 101 ? -24.590 2.999 37.441 1.00 93.88 101 GLN A N 1
ATOM 740 C CA . GLN A 1 101 ? -25.596 3.819 38.116 1.00 93.88 101 GLN A CA 1
ATOM 741 C C . GLN A 1 101 ? -26.655 2.949 38.811 1.00 93.88 101 GLN A C 1
ATOM 743 O O . GLN A 1 101 ? -26.937 3.158 39.987 1.00 93.88 101 GLN A O 1
ATOM 748 N N . ALA A 1 102 ? -27.173 1.913 38.141 1.00 88.69 102 ALA A N 1
ATOM 749 C CA . ALA A 1 102 ? -28.159 1.007 38.734 1.00 88.69 102 ALA A CA 1
ATOM 750 C C . ALA A 1 102 ? -27.624 0.259 39.975 1.00 88.69 102 ALA A C 1
ATOM 752 O O . ALA A 1 102 ? -28.345 0.090 40.961 1.00 88.69 102 ALA A O 1
ATOM 753 N N . ILE A 1 103 ? -26.353 -0.163 39.954 1.00 90.19 103 ILE A N 1
ATOM 754 C CA . ILE A 1 103 ? -25.663 -0.747 41.119 1.00 90.19 103 ILE A CA 1
ATOM 755 C C . ILE A 1 103 ? -25.582 0.270 42.266 1.00 90.19 103 ILE A C 1
ATOM 757 O O . ILE A 1 103 ? -25.828 -0.083 43.423 1.00 90.19 103 ILE A O 1
ATOM 761 N N . THR A 1 104 ? -25.270 1.530 41.954 1.00 89.56 104 THR A N 1
ATOM 762 C CA . THR A 1 104 ? -25.174 2.619 42.938 1.00 89.56 104 THR A CA 1
ATOM 763 C C . THR A 1 104 ? -26.525 2.866 43.617 1.00 89.56 104 THR A C 1
ATOM 765 O O . THR A 1 104 ? -26.614 2.780 44.843 1.00 89.56 104 THR A O 1
ATOM 768 N N . ASP A 1 105 ? -27.597 3.038 42.840 1.00 87.81 105 ASP A N 1
ATOM 769 C CA . ASP A 1 105 ? -28.956 3.278 43.349 1.00 87.81 105 A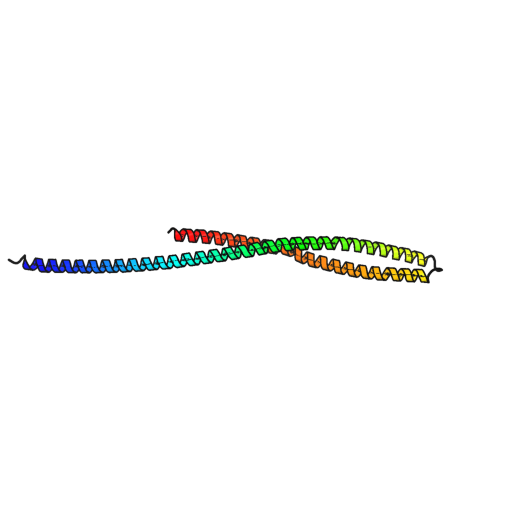SP A CA 1
ATOM 770 C C . ASP A 1 105 ? -29.465 2.111 44.223 1.00 87.81 105 ASP A C 1
ATOM 772 O O . ASP A 1 105 ? -30.103 2.295 45.270 1.00 87.81 105 ASP A O 1
ATOM 776 N N . MET A 1 106 ? -29.166 0.872 43.816 1.00 85.44 106 MET A N 1
ATOM 777 C CA . MET A 1 106 ? -29.537 -0.319 44.580 1.00 85.44 106 MET A CA 1
ATOM 778 C C . MET A 1 106 ? -28.745 -0.425 45.889 1.00 85.44 106 MET A C 1
ATOM 780 O O . MET A 1 106 ? -29.316 -0.791 46.919 1.00 85.44 106 MET A O 1
ATOM 784 N N . THR A 1 107 ? -27.462 -0.054 45.881 1.00 85.31 107 THR A N 1
ATOM 785 C CA . THR A 1 107 ? -26.628 0.003 47.091 1.00 85.31 107 THR A CA 1
ATOM 786 C C . THR A 1 107 ? -27.184 1.013 48.096 1.00 85.31 107 THR A C 1
ATOM 788 O O . THR A 1 107 ? -27.335 0.691 49.279 1.00 85.31 107 THR A O 1
ATOM 791 N N . GLU A 1 108 ? -27.572 2.208 47.642 1.00 84.12 108 GLU A N 1
ATOM 792 C CA . GLU A 1 108 ? -28.226 3.208 48.497 1.00 84.12 108 GLU A CA 1
ATOM 793 C C . GLU A 1 108 ? -29.521 2.660 49.113 1.00 84.12 108 GLU A C 1
ATOM 795 O O . GLU A 1 108 ? -29.728 2.755 50.326 1.00 84.12 108 GLU A O 1
ATOM 800 N N . THR A 1 109 ? -30.354 1.989 48.311 1.00 80.00 109 THR A N 1
ATOM 801 C CA . THR A 1 109 ? -31.618 1.390 48.770 1.00 80.00 109 THR A CA 1
ATOM 802 C C . THR A 1 109 ? -31.409 0.325 49.854 1.00 80.00 109 THR A C 1
ATOM 804 O O . THR A 1 109 ? -32.111 0.331 50.870 1.00 80.00 109 THR A O 1
ATOM 807 N N . VAL A 1 110 ? -30.433 -0.576 49.679 1.00 77.25 110 VAL A N 1
ATOM 808 C CA . VAL A 1 110 ? -30.085 -1.612 50.675 1.00 77.25 110 VAL A CA 1
ATOM 809 C C . VAL A 1 110 ? -29.647 -0.984 51.998 1.00 77.25 110 VAL A C 1
ATOM 811 O O . VAL A 1 110 ? -30.014 -1.470 53.069 1.00 77.25 110 VAL A O 1
ATOM 814 N N . THR A 1 111 ? -28.915 0.130 51.935 1.00 70.31 111 THR A N 1
ATOM 815 C CA . THR A 1 111 ? -28.439 0.855 53.122 1.00 70.31 111 THR A CA 1
ATOM 816 C C . THR A 1 111 ? -29.599 1.457 53.933 1.00 70.31 111 THR A C 1
ATOM 818 O O . THR A 1 111 ? -29.511 1.566 55.156 1.00 70.31 111 THR A O 1
ATOM 821 N N . VAL A 1 112 ? -30.713 1.805 53.275 1.00 68.75 112 VAL A N 1
ATOM 822 C CA . VAL A 1 112 ? -31.905 2.412 53.896 1.00 68.75 112 VAL A CA 1
ATOM 823 C C . VAL A 1 112 ? -32.895 1.370 54.451 1.00 68.75 112 VAL A C 1
ATOM 825 O O . VAL A 1 112 ? -33.618 1.676 55.402 1.00 68.75 112 VAL A O 1
ATOM 828 N N . ILE A 1 113 ? -32.938 0.138 53.918 1.00 64.31 113 ILE A N 1
ATOM 829 C CA . ILE A 1 113 ? -33.913 -0.908 54.307 1.00 64.31 113 ILE A CA 1
ATOM 830 C C . ILE A 1 113 ? -33.196 -2.217 54.721 1.00 64.31 113 ILE A C 1
ATOM 832 O O . ILE A 1 113 ? -33.102 -3.159 53.936 1.00 64.31 113 ILE A O 1
ATOM 836 N N . PRO A 1 114 ? -32.749 -2.353 55.986 1.00 62.00 114 PRO A N 1
ATOM 837 C CA . PRO A 1 114 ? -31.921 -3.488 56.423 1.00 62.00 114 PRO A CA 1
ATOM 838 C C . PRO A 1 114 ? -32.622 -4.862 56.449 1.00 62.00 114 PRO A C 1
ATOM 840 O O . PRO A 1 114 ? -31.962 -5.896 56.568 1.00 62.00 114 PRO A O 1
ATOM 843 N N . ASN A 1 115 ? -33.957 -4.909 56.366 1.00 57.66 115 ASN A N 1
ATOM 844 C CA . ASN A 1 115 ? -34.742 -6.131 56.600 1.00 57.66 115 ASN A CA 1
ATOM 845 C C . ASN A 1 115 ? -34.861 -7.074 55.376 1.00 57.66 115 ASN A C 1
ATOM 847 O O . ASN A 1 115 ? -35.450 -8.144 55.507 1.00 57.66 115 ASN A O 1
ATOM 851 N N . THR A 1 116 ? -34.300 -6.723 54.209 1.00 59.38 116 THR A N 1
ATOM 852 C CA . THR A 1 116 ? -34.334 -7.526 52.955 1.00 59.38 116 THR A CA 1
ATOM 853 C C . THR A 1 116 ? -32.939 -7.893 52.413 1.00 59.38 116 THR A C 1
ATOM 855 O O . THR A 1 116 ? -32.758 -8.188 51.233 1.00 59.38 116 THR A O 1
ATOM 858 N N . THR A 1 117 ? -31.938 -7.914 53.290 1.00 66.00 117 THR A N 1
ATOM 859 C CA . THR A 1 117 ? -30.506 -7.770 52.973 1.00 66.00 117 THR A CA 1
ATOM 860 C C . THR A 1 117 ? -29.846 -8.897 52.171 1.00 66.00 117 THR A C 1
ATOM 862 O O . THR A 1 117 ? -28.967 -8.601 51.364 1.00 66.00 117 THR A O 1
ATOM 865 N N . SER A 1 118 ? -30.239 -10.168 52.318 1.00 72.06 118 SER A N 1
ATOM 866 C CA . SER A 1 118 ? -29.511 -11.272 51.654 1.00 72.06 118 SER A CA 1
ATOM 867 C C . SER A 1 118 ? -29.703 -11.293 50.130 1.00 72.06 118 SER A C 1
ATOM 869 O O . SER A 1 118 ? -28.723 -11.283 49.392 1.00 72.06 118 SER A O 1
ATOM 871 N N . ASN A 1 119 ? -30.951 -11.255 49.647 1.00 75.88 119 ASN A N 1
ATOM 872 C CA . ASN A 1 119 ? -31.250 -11.358 48.209 1.00 75.88 119 ASN A CA 1
ATOM 873 C C . ASN A 1 119 ? -30.788 -10.119 47.425 1.00 75.88 119 ASN A C 1
ATOM 875 O O . ASN A 1 119 ? -30.402 -10.226 46.265 1.00 75.88 119 ASN A O 1
ATOM 879 N N . GLN A 1 120 ? -30.824 -8.935 48.046 1.00 79.31 120 GLN A N 1
ATOM 880 C CA . GLN A 1 120 ? -30.363 -7.700 47.404 1.00 79.31 120 GLN A CA 1
ATOM 881 C C . GLN A 1 120 ? -28.833 -7.638 47.314 1.00 79.31 120 GLN A C 1
ATOM 883 O O . GLN A 1 120 ? -28.302 -7.148 46.322 1.00 79.31 120 GLN A O 1
ATOM 888 N N . THR A 1 121 ? -28.125 -8.174 48.314 1.00 80.19 121 THR A N 1
ATOM 889 C CA . THR A 1 121 ? -26.659 -8.297 48.265 1.00 80.19 121 THR A CA 1
ATOM 890 C C . THR A 1 121 ? -26.233 -9.259 47.156 1.00 80.19 121 THR A C 1
ATOM 892 O O . THR A 1 121 ? -25.338 -8.942 46.383 1.00 80.19 121 THR A O 1
ATOM 895 N N . GLU A 1 122 ? -26.916 -10.398 47.020 1.00 82.56 122 GLU A N 1
ATOM 896 C CA . GLU A 1 122 ? -26.655 -11.352 45.936 1.00 82.56 122 GLU A CA 1
ATOM 897 C C . GLU A 1 122 ? -26.940 -10.742 44.552 1.00 82.56 122 GLU A C 1
ATOM 899 O O . GLU A 1 122 ? -26.145 -10.900 43.627 1.00 82.56 122 GLU A O 1
ATOM 904 N N . ALA A 1 123 ? -28.022 -9.965 44.414 1.00 82.88 123 ALA A N 1
ATOM 905 C CA . ALA A 1 123 ? -28.316 -9.225 43.186 1.00 82.88 123 ALA A CA 1
ATOM 906 C C . ALA A 1 123 ? -27.226 -8.192 42.838 1.00 82.88 123 ALA A C 1
ATOM 908 O O . ALA A 1 123 ? -26.828 -8.099 41.679 1.00 82.88 123 ALA A O 1
ATOM 909 N N . LEU A 1 124 ? -26.703 -7.458 43.830 1.00 84.81 124 LEU A N 1
ATOM 910 C CA . LEU A 1 124 ? -25.576 -6.534 43.650 1.00 84.81 124 LEU A CA 1
ATOM 911 C C . LEU A 1 124 ? -24.319 -7.255 43.147 1.00 84.81 124 LEU A C 1
ATOM 913 O O . LEU A 1 124 ? -23.697 -6.804 42.184 1.00 84.81 124 LEU A O 1
ATOM 917 N N . THR A 1 125 ? -23.960 -8.388 43.758 1.00 83.12 125 THR A N 1
ATOM 918 C CA . THR A 1 125 ? -22.811 -9.195 43.320 1.00 83.12 125 THR A CA 1
ATOM 919 C C . THR A 1 125 ? -22.993 -9.682 41.881 1.00 83.12 125 THR A C 1
ATOM 921 O O . THR A 1 125 ? -22.105 -9.474 41.056 1.00 83.12 125 THR A O 1
ATOM 924 N N . ASN A 1 126 ? -24.174 -10.216 41.550 1.00 86.38 126 ASN A N 1
ATOM 925 C CA . ASN A 1 126 ? -24.496 -10.703 40.205 1.00 86.38 126 ASN A CA 1
ATOM 926 C C . ASN A 1 126 ? -24.494 -9.599 39.131 1.00 86.38 126 ASN A C 1
ATOM 928 O O . ASN A 1 126 ? -24.305 -9.900 37.956 1.00 86.38 126 ASN A O 1
ATOM 932 N N . MET A 1 127 ? -24.708 -8.333 39.504 1.00 85.38 127 MET A N 1
ATOM 933 C CA . MET A 1 127 ? -24.600 -7.192 38.584 1.00 85.38 127 MET A CA 1
ATOM 934 C C . 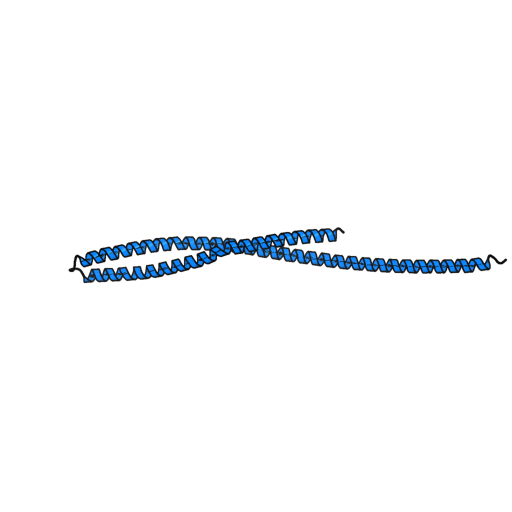MET A 1 127 ? -23.170 -6.658 38.456 1.00 85.38 127 MET A C 1
ATOM 936 O O . MET A 1 127 ? -22.813 -6.137 37.403 1.00 85.38 127 MET A O 1
ATOM 940 N N . THR A 1 128 ? -22.351 -6.786 39.500 1.00 86.12 128 THR A N 1
ATOM 941 C CA . THR A 1 128 ? -20.995 -6.217 39.524 1.00 86.12 128 THR A CA 1
ATOM 942 C C . THR A 1 128 ? -20.030 -7.002 38.634 1.00 86.12 128 THR A C 1
ATOM 944 O O . THR A 1 128 ? -19.277 -6.394 37.878 1.00 86.12 128 THR A O 1
ATOM 947 N N . GLU A 1 129 ? -20.070 -8.339 38.668 1.00 88.19 129 GLU A N 1
ATOM 948 C CA . GLU A 1 129 ? -19.159 -9.171 37.863 1.00 88.19 129 GLU A CA 1
ATOM 949 C C . GLU A 1 129 ? -19.273 -8.914 36.342 1.00 88.19 129 GLU A C 1
ATOM 951 O O . GLU A 1 129 ? -18.239 -8.683 35.705 1.00 88.19 129 GLU A O 1
ATOM 956 N N . PRO A 1 130 ? -20.478 -8.868 35.730 1.00 88.00 130 PRO A N 1
ATOM 957 C CA . PRO A 1 130 ? -20.622 -8.525 34.315 1.00 88.00 130 PRO A CA 1
ATOM 958 C C . PRO A 1 130 ? -20.099 -7.130 33.960 1.00 88.00 130 PRO A C 1
ATOM 960 O O . PRO A 1 130 ? -19.518 -6.959 32.890 1.00 88.00 130 PRO A O 1
ATOM 963 N N . VAL A 1 131 ? -20.272 -6.142 34.848 1.00 90.81 131 VAL A N 1
ATOM 964 C CA . VAL A 1 131 ? -19.763 -4.776 34.640 1.00 90.81 131 VAL A CA 1
ATOM 965 C C . VAL A 1 131 ? -18.238 -4.769 34.592 1.00 90.81 131 VAL A C 1
ATOM 967 O O . VAL A 1 131 ? -17.658 -4.141 33.705 1.00 90.81 131 VAL A O 1
ATOM 970 N N . THR A 1 132 ? -17.575 -5.498 35.496 1.00 91.69 132 THR A N 1
ATOM 971 C CA . THR A 1 132 ? -16.113 -5.645 35.474 1.00 91.69 132 THR A CA 1
ATOM 972 C C . THR A 1 132 ? -15.644 -6.284 34.168 1.00 91.69 132 THR A C 1
ATOM 974 O O . THR A 1 132 ? -14.779 -5.724 33.499 1.00 91.69 132 THR A O 1
ATOM 977 N N . TYR A 1 133 ? -16.268 -7.390 33.750 1.00 92.31 133 TYR A N 1
ATOM 978 C CA . TYR A 1 133 ? -15.921 -8.063 32.495 1.00 92.31 133 TYR A CA 1
ATOM 979 C C . TYR A 1 133 ? -16.105 -7.158 31.266 1.00 92.31 133 TYR A C 1
ATOM 981 O O . TYR A 1 133 ? -15.212 -7.058 30.425 1.00 92.31 133 TYR A O 1
ATOM 989 N N . LEU A 1 134 ? -17.241 -6.461 31.165 1.00 90.44 134 LEU A N 1
ATOM 990 C CA . LEU A 1 134 ? -17.507 -5.535 30.061 1.00 90.44 134 LEU A CA 1
ATOM 991 C C . LEU A 1 134 ? -16.513 -4.371 30.042 1.00 90.44 134 LEU A C 1
ATOM 993 O O . LEU A 1 134 ? -16.100 -3.942 28.964 1.00 90.44 134 LEU A O 1
ATOM 997 N N . THR A 1 135 ? -16.098 -3.885 31.213 1.00 93.38 135 THR A N 1
ATOM 998 C CA . THR A 1 135 ? -15.083 -2.830 31.334 1.00 93.38 135 THR A CA 1
ATOM 999 C C . THR A 1 135 ? -13.737 -3.293 30.779 1.00 93.38 135 THR A C 1
ATOM 1001 O O . THR A 1 135 ? -13.142 -2.594 29.961 1.00 93.38 135 THR A O 1
ATOM 1004 N N . GLU A 1 136 ? -13.279 -4.487 31.162 1.00 94.75 136 GLU A N 1
ATOM 1005 C CA . GLU A 1 136 ? -12.033 -5.070 30.647 1.00 94.75 136 GLU A CA 1
ATOM 1006 C C . GLU A 1 136 ? -12.100 -5.318 29.133 1.00 94.75 136 GLU A C 1
ATOM 1008 O O . GLU A 1 136 ? -11.175 -4.964 28.398 1.00 94.75 136 GLU A O 1
ATOM 1013 N N . PHE A 1 137 ? -13.218 -5.862 28.645 1.00 91.19 137 PHE A N 1
ATOM 1014 C CA . PHE A 1 137 ? -13.439 -6.087 27.217 1.00 91.19 137 PHE A CA 1
ATOM 1015 C C . PHE A 1 137 ? -13.416 -4.777 26.414 1.00 91.19 137 PHE A C 1
ATOM 1017 O O . PHE A 1 137 ? -12.731 -4.681 25.394 1.00 91.19 137 PHE A O 1
ATOM 1024 N N . THR A 1 138 ? -14.110 -3.742 26.895 1.00 92.81 138 THR A N 1
ATOM 1025 C CA . THR A 1 138 ? -14.155 -2.416 26.255 1.00 92.81 138 THR A CA 1
ATOM 1026 C C . THR A 1 138 ? -12.770 -1.766 26.226 1.00 92.81 138 THR A C 1
ATOM 1028 O O . THR A 1 138 ? -12.382 -1.179 25.212 1.00 92.81 138 THR A O 1
ATOM 1031 N N . ALA A 1 139 ? -11.985 -1.917 27.298 1.00 94.56 139 ALA A N 1
ATOM 1032 C CA . ALA A 1 139 ? -10.605 -1.440 27.345 1.00 94.56 139 ALA A CA 1
ATOM 1033 C C . ALA A 1 139 ? -9.721 -2.143 26.299 1.00 94.56 139 ALA A C 1
ATOM 1035 O O . ALA A 1 139 ? -9.008 -1.472 25.554 1.00 94.56 139 ALA A O 1
ATOM 1036 N N . SER A 1 140 ? -9.827 -3.471 26.173 1.00 94.56 140 SER A N 1
ATOM 1037 C CA . SER A 1 140 ? -9.081 -4.240 25.167 1.00 94.56 140 SER A CA 1
ATOM 1038 C C . SER A 1 140 ? -9.445 -3.838 23.732 1.00 94.56 140 SER A C 1
ATOM 1040 O O . SER A 1 140 ? -8.561 -3.656 22.893 1.00 94.56 140 SER A O 1
ATOM 1042 N N . GLN A 1 141 ? -10.732 -3.620 23.448 1.00 94.50 141 GLN A N 1
ATOM 1043 C CA . GLN A 1 141 ? -11.181 -3.139 22.137 1.00 94.50 141 GLN A CA 1
ATOM 1044 C C . GLN A 1 141 ? -10.664 -1.726 21.831 1.00 94.50 141 GLN A C 1
ATOM 1046 O O . GLN A 1 141 ? -10.260 -1.448 20.703 1.00 94.50 141 GLN A O 1
ATOM 1051 N N . THR A 1 142 ? -10.627 -0.847 22.835 1.00 95.12 142 THR A N 1
ATOM 1052 C CA . THR A 1 142 ? -10.077 0.512 22.700 1.00 95.12 142 THR A CA 1
ATOM 1053 C C . THR A 1 142 ? -8.583 0.482 22.361 1.00 95.12 142 THR A C 1
ATOM 1055 O O . THR A 1 142 ? -8.124 1.224 21.489 1.00 95.12 142 THR A O 1
ATOM 1058 N N . GLU A 1 143 ? -7.818 -0.406 23.000 1.00 96.44 143 GLU A N 1
ATOM 1059 C CA . GLU A 1 143 ? -6.400 -0.614 22.691 1.00 96.44 143 GLU A CA 1
ATOM 1060 C C . GLU A 1 143 ? -6.205 -1.136 21.258 1.00 96.44 143 GLU A C 1
ATOM 1062 O O . GLU A 1 143 ? -5.376 -0.612 20.512 1.00 96.44 143 GLU A O 1
ATOM 1067 N N . ALA A 1 144 ? -7.017 -2.107 20.825 1.00 92.62 144 ALA A N 1
ATOM 1068 C CA . ALA A 1 144 ? -6.975 -2.622 19.457 1.00 92.62 144 ALA A CA 1
ATOM 1069 C C . ALA A 1 144 ? -7.259 -1.527 18.410 1.00 92.62 144 ALA A C 1
ATOM 1071 O O . ALA A 1 144 ? -6.511 -1.397 17.439 1.00 92.62 144 ALA A O 1
ATOM 1072 N N . ILE A 1 145 ? -8.287 -0.700 18.634 1.00 95.56 145 ILE A N 1
ATOM 1073 C CA . ILE A 1 145 ? -8.615 0.451 17.776 1.00 95.56 145 ILE A CA 1
ATOM 1074 C C . ILE A 1 145 ? -7.447 1.441 17.718 1.00 95.56 145 ILE A C 1
ATOM 1076 O O . ILE A 1 145 ? -7.109 1.928 16.637 1.00 95.56 145 ILE A O 1
ATOM 1080 N N . THR A 1 146 ? -6.806 1.717 18.856 1.00 96.38 146 THR A N 1
ATOM 1081 C CA . THR A 1 146 ? -5.656 2.631 18.934 1.00 96.38 146 THR A CA 1
ATOM 1082 C C . THR A 1 146 ? -4.492 2.117 18.084 1.00 96.38 146 THR A C 1
ATOM 1084 O O . THR A 1 146 ? -4.017 2.832 17.203 1.00 96.38 146 THR A O 1
ATOM 1087 N N . ASN A 1 147 ? -4.107 0.848 18.249 1.00 94.19 147 ASN A N 1
ATOM 1088 C CA . ASN A 1 147 ? -3.024 0.223 17.478 1.00 94.19 147 ASN A CA 1
ATOM 1089 C C . ASN A 1 147 ? -3.312 0.196 15.964 1.00 94.19 147 ASN A C 1
ATOM 1091 O O . ASN A 1 147 ? -2.429 0.449 15.135 1.00 94.19 147 ASN A O 1
ATOM 1095 N N . MET A 1 148 ? -4.559 -0.095 15.577 1.00 93.44 148 MET A N 1
ATOM 1096 C CA . MET A 1 148 ? -4.976 -0.040 14.172 1.00 93.44 148 MET A CA 1
ATOM 1097 C C . MET A 1 148 ? -4.908 1.385 13.622 1.00 93.44 148 MET A C 1
ATOM 1099 O O . MET A 1 148 ? -4.431 1.585 12.507 1.00 93.44 148 MET A O 1
ATOM 1103 N N . THR A 1 149 ? -5.338 2.372 14.408 1.00 95.38 149 THR A N 1
ATOM 1104 C CA . THR A 1 149 ? -5.291 3.787 14.025 1.00 95.38 149 THR A CA 1
ATOM 1105 C C . THR A 1 149 ? -3.854 4.237 13.783 1.00 95.38 149 THR A C 1
ATOM 1107 O O . THR A 1 149 ? -3.576 4.820 12.738 1.00 95.38 149 THR A O 1
ATOM 1110 N N . GLU A 1 150 ? -2.919 3.902 14.674 1.00 94.25 150 GLU A N 1
ATOM 1111 C CA . GLU A 1 150 ? -1.493 4.198 14.479 1.00 94.25 150 GLU A CA 1
ATOM 1112 C C . GLU A 1 150 ? -0.966 3.605 13.165 1.00 94.25 150 GLU A C 1
ATOM 1114 O O . GLU A 1 150 ? -0.337 4.306 12.369 1.00 94.25 150 GLU A O 1
ATOM 1119 N N . THR A 1 151 ? -1.305 2.347 12.872 1.00 89.75 151 THR A N 1
ATOM 1120 C CA . THR A 1 151 ? -0.917 1.688 11.614 1.00 89.75 151 THR A CA 1
ATOM 1121 C C . THR A 1 151 ? -1.508 2.395 10.388 1.00 89.75 151 THR A C 1
ATOM 1123 O O . THR A 1 151 ? -0.807 2.630 9.405 1.00 89.75 151 THR A O 1
ATOM 1126 N N . VAL A 1 152 ? -2.784 2.783 10.436 1.00 93.62 152 VAL A N 1
ATOM 1127 C CA . VAL A 1 152 ? -3.450 3.483 9.327 1.00 93.62 152 VAL A CA 1
ATOM 1128 C C . VAL A 1 152 ? -2.862 4.876 9.107 1.00 93.62 152 VAL A C 1
ATOM 1130 O O . VAL A 1 152 ? -2.726 5.298 7.962 1.00 93.62 152 VAL A O 1
ATOM 1133 N N . THR A 1 153 ? -2.448 5.584 10.162 1.00 93.06 153 THR A N 1
ATOM 1134 C CA . THR A 1 153 ? -1.911 6.952 10.028 1.00 93.06 153 THR A CA 1
ATOM 1135 C C . THR A 1 153 ? -0.590 7.040 9.261 1.00 93.06 153 THR A C 1
ATOM 1137 O O . THR A 1 153 ? -0.293 8.092 8.692 1.00 93.06 153 THR A O 1
ATOM 1140 N N . VAL A 1 154 ? 0.197 5.960 9.193 1.00 92.50 154 VAL A N 1
ATOM 1141 C CA . VAL A 1 154 ? 1.481 5.957 8.467 1.00 92.50 154 VAL A CA 1
ATOM 1142 C C . VAL A 1 154 ? 1.349 5.588 6.986 1.00 92.50 154 VAL A C 1
ATOM 1144 O O . VAL A 1 154 ? 2.159 6.041 6.174 1.00 92.50 154 VAL A O 1
ATOM 1147 N N . LEU A 1 155 ? 0.317 4.826 6.605 1.00 92.19 155 LEU A N 1
ATOM 1148 C CA . LEU A 1 155 ? 0.126 4.333 5.233 1.00 92.19 155 LEU A CA 1
ATOM 1149 C C . LEU A 1 155 ? -0.010 5.437 4.165 1.00 92.19 155 LEU A C 1
ATOM 1151 O O . LEU A 1 155 ? 0.577 5.272 3.089 1.00 92.19 155 LEU A O 1
ATOM 1155 N N . PRO A 1 156 ? -0.694 6.576 4.411 1.00 92.50 156 PRO A N 1
ATOM 1156 C CA . PRO A 1 156 ? -0.747 7.676 3.450 1.00 92.50 156 PRO A CA 1
ATOM 1157 C C . PRO A 1 156 ? 0.635 8.230 3.093 1.00 92.50 156 PRO A C 1
ATOM 1159 O O . PRO A 1 156 ? 0.908 8.481 1.921 1.00 92.50 156 PRO A O 1
ATOM 1162 N N . ASN A 1 157 ? 1.533 8.357 4.076 1.00 94.12 157 ASN A N 1
ATOM 1163 C CA . ASN A 1 157 ? 2.896 8.838 3.837 1.00 94.12 157 ASN A CA 1
ATOM 1164 C C . ASN A 1 157 ? 3.708 7.826 3.018 1.00 94.12 157 ASN A C 1
ATOM 1166 O O . ASN A 1 157 ? 4.410 8.208 2.085 1.00 94.12 157 ASN A O 1
ATOM 1170 N N . THR A 1 158 ? 3.585 6.530 3.319 1.00 92.81 158 THR A N 1
ATOM 1171 C CA . THR A 1 158 ? 4.213 5.467 2.517 1.00 92.81 158 THR A CA 1
ATOM 1172 C C . THR A 1 158 ? 3.728 5.500 1.067 1.00 92.81 158 THR A C 1
ATOM 1174 O O . THR A 1 158 ? 4.542 5.455 0.145 1.00 92.81 158 THR A O 1
ATOM 1177 N N . THR A 1 159 ? 2.416 5.643 0.869 1.00 94.50 159 THR A N 1
ATOM 1178 C CA . THR A 1 159 ? 1.782 5.718 -0.455 1.00 94.50 159 THR A CA 1
ATOM 1179 C C . THR A 1 159 ? 2.262 6.948 -1.234 1.00 94.50 159 THR A C 1
ATOM 1181 O O . THR A 1 159 ? 2.589 6.848 -2.418 1.00 94.50 159 THR A O 1
ATOM 1184 N N . ALA A 1 160 ? 2.373 8.104 -0.570 1.00 95.50 160 ALA A N 1
ATOM 1185 C CA . ALA A 1 160 ? 2.885 9.334 -1.171 1.00 95.50 160 ALA A CA 1
ATOM 1186 C C . ALA A 1 160 ? 4.347 9.190 -1.627 1.00 95.50 160 ALA A C 1
ATOM 1188 O O . ALA A 1 160 ? 4.658 9.493 -2.778 1.00 95.50 160 ALA A O 1
ATOM 1189 N N . ASN A 1 161 ? 5.221 8.640 -0.777 1.00 96.56 161 ASN A N 1
ATOM 1190 C CA . ASN A 1 161 ? 6.634 8.423 -1.111 1.00 96.56 161 ASN A CA 1
ATOM 1191 C C . ASN A 1 161 ? 6.813 7.471 -2.309 1.00 96.56 161 ASN A C 1
ATOM 1193 O O . ASN A 1 161 ? 7.671 7.681 -3.170 1.00 96.56 161 ASN A O 1
ATOM 1197 N N . GLN A 1 162 ? 6.002 6.412 -2.386 1.00 95.94 162 GLN A N 1
ATOM 1198 C CA . GLN A 1 162 ? 6.028 5.495 -3.528 1.00 95.94 162 GLN A CA 1
ATOM 1199 C C . GLN A 1 162 ? 5.529 6.166 -4.810 1.00 95.94 162 GLN A C 1
ATOM 1201 O O . GLN A 1 162 ? 6.128 5.976 -5.865 1.00 95.94 162 GLN A O 1
ATOM 1206 N N . THR A 1 163 ? 4.487 6.994 -4.714 1.00 97.25 163 THR A N 1
ATOM 1207 C CA . THR A 1 163 ? 3.969 7.776 -5.848 1.00 97.25 163 THR A CA 1
ATOM 1208 C C . THR A 1 163 ? 5.021 8.751 -6.388 1.00 97.25 163 THR A C 1
ATOM 1210 O O . THR A 1 163 ? 5.210 8.858 -7.601 1.00 97.25 163 THR A O 1
ATOM 1213 N N . GLU A 1 164 ? 5.760 9.424 -5.503 1.00 98.00 164 GLU A N 1
ATOM 1214 C CA . GLU A 1 164 ? 6.881 10.290 -5.887 1.00 98.00 164 GLU A CA 1
ATOM 1215 C C . GLU A 1 164 ? 7.996 9.492 -6.580 1.00 98.00 164 GLU A C 1
ATOM 1217 O O . GLU A 1 164 ? 8.492 9.890 -7.633 1.00 98.00 164 GLU A O 1
ATOM 1222 N N . THR A 1 165 ? 8.338 8.315 -6.049 1.00 96.69 165 THR A N 1
ATOM 1223 C CA . THR A 1 165 ? 9.343 7.429 -6.661 1.00 96.69 165 THR A CA 1
ATOM 1224 C C . THR A 1 165 ? 8.931 6.999 -8.072 1.00 96.69 165 THR A C 1
ATOM 1226 O O . THR A 1 165 ? 9.735 7.096 -8.997 1.00 96.69 165 THR A O 1
ATOM 1229 N N . ILE A 1 166 ? 7.672 6.587 -8.259 1.00 97.44 166 ILE A N 1
ATOM 1230 C CA . ILE A 1 166 ? 7.108 6.238 -9.573 1.00 97.44 166 ILE A CA 1
ATOM 1231 C C . ILE A 1 166 ? 7.209 7.421 -10.539 1.00 97.44 166 ILE A C 1
ATOM 1233 O O . ILE A 1 166 ? 7.601 7.240 -11.693 1.00 97.44 166 ILE A O 1
ATOM 1237 N N . THR A 1 167 ? 6.897 8.632 -10.072 1.00 97.88 167 THR A N 1
ATOM 1238 C CA . THR A 1 167 ? 6.978 9.856 -10.884 1.00 97.88 167 THR A CA 1
ATOM 1239 C C . THR A 1 167 ? 8.409 10.084 -11.375 1.00 97.88 167 THR A C 1
ATOM 1241 O O . THR A 1 167 ? 8.635 10.181 -12.580 1.00 97.88 167 THR A O 1
ATOM 1244 N N . ASN A 1 168 ? 9.390 10.041 -10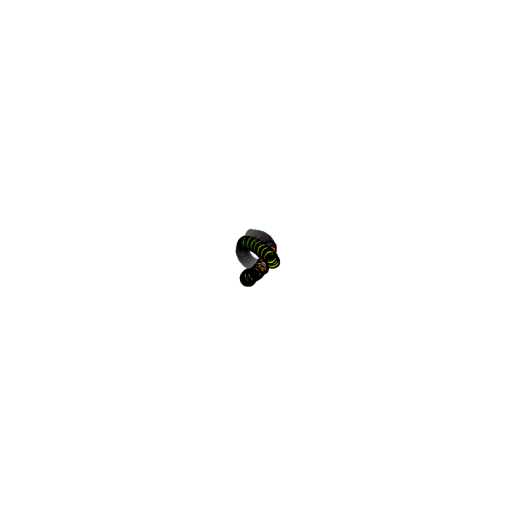.470 1.00 97.38 168 ASN A N 1
ATOM 1245 C CA . ASN A 1 168 ? 10.807 10.217 -10.806 1.00 97.38 168 ASN A CA 1
ATOM 1246 C C . ASN A 1 168 ? 11.329 9.132 -11.768 1.00 97.38 168 ASN A C 1
ATOM 1248 O O . ASN A 1 168 ? 12.098 9.412 -12.693 1.00 97.38 168 ASN A O 1
ATOM 1252 N N . MET A 1 169 ? 10.910 7.877 -11.574 1.00 96.19 169 MET A N 1
ATOM 1253 C CA . MET A 1 169 ? 11.259 6.781 -12.484 1.00 96.19 169 MET A CA 1
ATOM 1254 C C . MET A 1 169 ? 10.638 6.980 -13.868 1.00 96.19 169 MET A C 1
ATOM 1256 O O . MET A 1 169 ? 11.309 6.757 -14.872 1.00 96.19 169 MET A O 1
ATOM 1260 N N . THR A 1 170 ? 9.390 7.444 -13.930 1.00 97.25 170 THR A N 1
ATOM 1261 C CA . THR A 1 170 ? 8.690 7.727 -15.191 1.00 97.25 170 THR A CA 1
ATOM 1262 C C . THR A 1 170 ? 9.379 8.846 -15.970 1.00 97.25 170 THR A C 1
ATOM 1264 O O . THR A 1 170 ? 9.578 8.726 -17.181 1.00 97.25 170 THR A O 1
ATOM 1267 N N . GLU A 1 171 ? 9.810 9.910 -15.289 1.00 97.25 171 GLU A N 1
ATOM 1268 C CA . GLU A 1 171 ? 10.617 10.974 -15.899 1.00 97.25 171 GLU A CA 1
ATOM 1269 C C . GLU A 1 171 ? 11.940 10.425 -16.447 1.00 97.25 171 GLU A C 1
ATOM 1271 O O . GLU A 1 171 ? 12.296 10.690 -17.595 1.00 97.25 171 GLU A O 1
ATOM 1276 N N . THR A 1 172 ? 12.633 9.591 -15.665 1.00 94.31 172 THR A N 1
ATOM 1277 C CA . THR A 1 172 ? 13.892 8.952 -16.083 1.00 94.31 172 THR A CA 1
ATOM 1278 C C . THR A 1 172 ? 13.702 8.081 -17.325 1.00 94.31 172 THR A C 1
ATOM 1280 O O . THR A 1 172 ? 14.475 8.189 -18.275 1.00 94.31 172 THR A O 1
ATOM 1283 N N . VAL A 1 173 ? 12.659 7.246 -17.349 1.00 95.19 173 VAL A N 1
ATOM 1284 C CA . VAL A 1 173 ? 12.305 6.419 -18.512 1.00 95.19 173 VAL A CA 1
ATOM 1285 C C . VAL A 1 173 ? 12.019 7.300 -19.722 1.00 95.19 173 VAL A C 1
ATOM 1287 O O . VAL A 1 173 ? 12.546 7.034 -20.798 1.00 95.19 173 VAL A O 1
ATOM 1290 N N . THR A 1 174 ? 11.260 8.385 -19.556 1.00 95.06 174 THR A N 1
ATOM 1291 C CA . THR A 1 174 ? 10.942 9.319 -20.648 1.00 95.06 174 THR A CA 1
ATOM 1292 C C . THR A 1 174 ? 12.217 9.886 -21.279 1.00 95.06 174 THR A C 1
ATOM 1294 O O . THR A 1 174 ? 12.385 9.809 -22.497 1.00 95.06 174 THR A O 1
ATOM 1297 N N . VAL A 1 175 ? 13.159 10.358 -20.455 1.00 94.25 175 VAL A N 1
ATOM 1298 C CA . VAL A 1 175 ? 14.458 10.881 -20.913 1.00 94.25 175 VAL A CA 1
ATOM 1299 C C . VAL A 1 175 ? 15.296 9.801 -21.608 1.00 94.25 175 VAL A C 1
ATOM 1301 O O . VAL A 1 175 ? 15.865 10.048 -22.673 1.00 94.25 175 VAL A O 1
ATOM 1304 N N . SER A 1 176 ? 15.366 8.590 -21.048 1.00 89.75 176 SER A N 1
ATOM 1305 C CA . SER A 1 176 ? 16.087 7.463 -21.662 1.00 89.75 176 SER A CA 1
ATOM 1306 C C . SER A 1 176 ? 15.503 7.070 -23.018 1.00 89.75 176 SER A C 1
ATOM 1308 O O . SER A 1 176 ? 16.246 6.772 -23.957 1.00 89.75 176 SER A O 1
ATOM 1310 N N . THR A 1 177 ? 14.176 7.112 -23.142 1.00 91.69 177 THR A N 1
ATOM 1311 C CA . THR A 1 177 ? 13.470 6.771 -24.381 1.00 91.69 177 THR A CA 1
ATOM 1312 C C . THR A 1 177 ? 13.769 7.800 -25.473 1.00 91.69 177 THR A C 1
ATOM 1314 O O . THR A 1 177 ? 14.113 7.423 -26.591 1.00 91.69 177 THR A O 1
ATOM 1317 N N . GLU A 1 178 ? 13.727 9.094 -25.141 1.00 91.69 178 GLU A N 1
ATOM 1318 C CA . GLU A 1 178 ? 14.091 10.182 -26.060 1.00 91.69 178 GLU A CA 1
ATOM 1319 C C . GLU A 1 178 ? 15.562 10.084 -26.502 1.00 91.69 178 GLU A C 1
ATOM 1321 O O . GLU A 1 178 ? 15.873 10.176 -27.689 1.00 91.69 178 GLU A O 1
ATOM 1326 N N . SER A 1 179 ? 16.477 9.814 -25.565 1.00 86.94 179 SER A N 1
ATOM 1327 C CA . SER A 1 179 ? 17.902 9.619 -25.862 1.00 86.94 179 SER A CA 1
ATOM 1328 C C . SER A 1 179 ? 18.157 8.432 -26.801 1.00 86.94 179 SER A C 1
ATOM 1330 O O . SER A 1 179 ? 18.989 8.514 -27.707 1.00 86.94 179 SER A O 1
ATOM 1332 N N . THR A 1 180 ? 17.433 7.326 -26.614 1.00 88.62 180 THR A N 1
ATOM 1333 C CA . THR A 1 180 ? 17.550 6.130 -27.464 1.00 88.62 180 THR A CA 1
ATOM 1334 C C . THR A 1 180 ? 16.986 6.383 -28.865 1.00 88.62 180 THR A C 1
ATOM 1336 O O . THR A 1 180 ? 17.597 5.978 -29.856 1.00 88.62 180 THR A O 1
ATOM 1339 N N . ALA A 1 181 ? 15.870 7.114 -28.970 1.00 86.81 181 ALA A N 1
ATOM 1340 C CA . ALA A 1 181 ? 15.303 7.526 -30.253 1.00 86.81 181 ALA A CA 1
ATOM 1341 C C . ALA A 1 181 ? 16.294 8.389 -31.054 1.00 86.81 181 ALA A C 1
ATOM 1343 O O . ALA A 1 181 ? 16.594 8.069 -32.202 1.00 86.81 181 ALA A O 1
ATOM 1344 N N . ASN A 1 182 ? 16.906 9.391 -30.413 1.00 86.69 182 ASN A N 1
ATOM 1345 C CA . ASN A 1 182 ? 17.906 10.256 -31.047 1.00 86.69 182 ASN A CA 1
ATOM 1346 C C . ASN A 1 182 ? 19.148 9.489 -31.543 1.00 86.69 182 ASN A C 1
ATOM 1348 O O . ASN A 1 182 ? 19.723 9.853 -32.564 1.00 86.69 182 ASN A O 1
ATOM 1352 N N . GLN A 1 183 ? 19.566 8.425 -30.848 1.00 79.19 183 GLN A N 1
ATOM 1353 C CA . GLN A 1 183 ? 20.683 7.566 -31.275 1.00 79.19 183 GLN A CA 1
ATOM 1354 C C . GLN A 1 183 ? 20.329 6.635 -32.440 1.00 79.19 183 GLN A C 1
ATOM 1356 O O . GLN A 1 183 ? 21.228 6.156 -33.122 1.00 79.19 183 GLN A O 1
ATOM 1361 N N . THR A 1 184 ? 19.042 6.361 -32.656 1.00 74.00 184 THR A N 1
ATOM 1362 C CA . THR A 1 184 ? 18.571 5.518 -33.765 1.00 74.00 184 THR A CA 1
ATOM 1363 C C . THR A 1 184 ? 18.376 6.334 -35.050 1.00 74.00 184 THR A C 1
ATOM 1365 O O . THR A 1 184 ? 18.431 5.784 -36.147 1.00 74.00 184 THR A O 1
ATOM 1368 N N . GLU A 1 185 ? 18.146 7.646 -34.924 1.00 70.50 185 GLU A N 1
ATOM 1369 C CA . GLU A 1 185 ? 17.971 8.579 -36.047 1.00 70.50 185 GLU A CA 1
ATOM 1370 C C . GLU A 1 185 ? 19.287 9.194 -36.572 1.00 70.50 185 GLU A C 1
ATOM 1372 O O . GLU A 1 185 ? 19.284 9.767 -37.665 1.00 70.50 185 GLU A O 1
ATOM 1377 N N . ALA A 1 186 ? 20.386 9.089 -35.813 1.00 56.38 186 ALA A N 1
ATOM 1378 C CA . ALA A 1 186 ? 21.714 9.626 -36.144 1.00 56.38 186 ALA A CA 1
ATOM 1379 C C . ALA A 1 186 ? 22.591 8.627 -36.917 1.00 56.38 186 ALA A C 1
ATOM 1381 O O . ALA A 1 186 ? 23.290 9.080 -37.855 1.00 56.38 186 ALA A O 1
#

Sequence (186 aa):
MTETVTVLPNTTANQTEAMTNMTETVTVSTESTANQTEAITNMTETVTYLTESTASQTEAITDMTETVTVLTITTANQTEAITNMTEPVTDSTEAIANQTQAITDMTETVTVIPNTTSNQTEALTNMTEPVTYLTEFTASQTEAITNMTETVTVLPNTTANQTETITNMTETVTVSTESTANQTEA

pLDDT: mean 88.39, std 11.31, range [47.09, 98.0]

Secondary structure (DSSP, 8-state):
--SHHHHHHHHHHHHHHHHHHHHHHHHHHHHHHHHHHHHHHHHHHHHHHHHHHHHHHHHHHHHHHHHHHHHHHHHHHHHHHHHHHHHHHHHHHHHHHHHHHHHHHHHHHHHH-GGGHHHHHHHHHHHHHHHHHHHHHHHHHHHHHHHHHHHHHHHHHHHHHHHHHHHHHHHHHHHHHHHHHHHHH-

Radius of gyration: 45.96 Å; chains: 1; bounding box: 103×22×138 Å

Organism: Capitella teleta (NCBI:txid283909)